Protein AF-K0R1C7-F1 (afdb_monomer_lite)

Secondary structure (DSSP, 8-state):
-HHHHSSS---TTSHHHHHHHHHHHHHHHTT-S-HHHHHHHHTTT--S--HHHHHHHHHHHHHHHHHHHHHHHHHHHHHHSS----TTSHHHHHHHHHHHHHHHTT---HHHHHHHHHTT--SSEEEETTEEEESS--S--HHHHHHHHHHSSSSS--GGGTTT----HHHHHHHHHHHHHHHTT-

InterPro domains:
  IPR005114 Helicase-associated [PF03457] (1-46)
  IPR005114 Helicase-associated [PF03457] (63-121)

pLDDT: mean 70.5, std 15.37, range [37.66, 93.75]

Structure (mmCIF, N/CA/C/O backbone):
data_AF-K0R1C7-F1
#
_entry.id   AF-K0R1C7-F1
#
loop_
_atom_site.group_PDB
_atom_site.id
_atom_site.type_symbol
_atom_site.label_atom_id
_atom_site.label_alt_id
_atom_site.label_comp_id
_atom_site.label_asym_id
_atom_site.label_entity_id
_atom_site.label_seq_id
_atom_site.pdbx_PDB_ins_code
_atom_site.Cartn_x
_atom_site.Cartn_y
_atom_site.Cartn_z
_atom_site.occupancy
_atom_site.B_iso_or_equiv
_atom_site.auth_seq_id
_atom_site.auth_comp_id
_atom_site.auth_asym_id
_atom_site.auth_atom_id
_atom_site.pdbx_PDB_model_num
ATOM 1 N N . PHE A 1 1 ? -7.127 17.715 31.055 1.00 69.38 1 PHE A N 1
ATOM 2 C CA . PHE A 1 1 ? -6.825 17.244 29.689 1.00 69.38 1 PHE A CA 1
ATOM 3 C C . PHE A 1 1 ? -7.600 18.053 28.650 1.00 69.38 1 PHE A C 1
ATOM 5 O O . PHE A 1 1 ? -6.937 18.781 27.930 1.00 69.38 1 PHE A O 1
ATOM 12 N N . LYS A 1 2 ? -8.948 18.061 28.651 1.00 74.12 2 LYS A N 1
ATOM 13 C CA . LYS A 1 2 ? -9.782 18.885 27.738 1.00 74.12 2 LYS A CA 1
ATOM 14 C C . LYS A 1 2 ? -9.352 20.354 27.640 1.00 74.12 2 LYS A C 1
ATOM 16 O O . LYS A 1 2 ? -9.091 20.835 26.551 1.00 74.12 2 LYS A O 1
ATOM 21 N N . ASN A 1 3 ? -9.133 21.025 28.772 1.00 73.88 3 ASN A N 1
ATOM 22 C CA . ASN A 1 3 ? -8.693 22.433 28.783 1.00 73.88 3 ASN A CA 1
ATOM 23 C C . ASN A 1 3 ? -7.301 22.677 28.163 1.00 73.88 3 ASN A C 1
ATOM 25 O O . ASN A 1 3 ? -6.962 23.816 27.879 1.00 73.88 3 ASN A O 1
ATOM 29 N N . VAL A 1 4 ? -6.488 21.630 27.998 1.00 73.19 4 VAL A N 1
ATOM 30 C CA . VAL A 1 4 ? -5.119 21.712 27.460 1.00 73.19 4 VAL A CA 1
ATOM 31 C C . VAL A 1 4 ? -5.055 21.209 26.014 1.00 73.19 4 VAL A C 1
ATOM 33 O O . VAL A 1 4 ? -4.309 21.759 25.215 1.00 73.19 4 VAL A O 1
ATOM 36 N N . HIS A 1 5 ? -5.832 20.178 25.670 1.00 66.50 5 HIS A N 1
ATOM 37 C CA . HIS A 1 5 ? -5.772 19.493 24.373 1.00 66.50 5 HIS A CA 1
ATOM 38 C C . HIS A 1 5 ? -6.982 19.764 23.468 1.00 66.50 5 HIS A C 1
ATOM 40 O O . HIS A 1 5 ? -7.002 19.302 22.335 1.00 66.50 5 HIS A O 1
ATOM 46 N N . GLY A 1 6 ? -7.991 20.494 23.950 1.00 67.81 6 GLY A N 1
ATOM 47 C CA . GLY A 1 6 ? -9.216 20.796 23.204 1.00 67.81 6 GLY A CA 1
ATOM 48 C C . GLY A 1 6 ? -10.209 19.634 23.122 1.00 67.81 6 GLY A C 1
ATOM 49 O O . GLY A 1 6 ? -11.366 19.855 22.782 1.00 67.81 6 GLY A O 1
ATOM 50 N N . ASP A 1 7 ? -9.801 18.418 23.492 1.00 70.19 7 ASP A N 1
ATOM 51 C CA . ASP A 1 7 ? -10.645 17.228 23.469 1.00 70.19 7 ASP A CA 1
ATOM 52 C C . ASP A 1 7 ? -10.424 16.308 24.684 1.00 70.19 7 ASP A C 1
ATOM 54 O O . ASP A 1 7 ? -9.539 16.505 25.523 1.00 70.19 7 ASP A O 1
ATOM 58 N N . CYS A 1 8 ? -11.271 15.286 24.797 1.00 71.38 8 CYS A N 1
ATOM 59 C CA . CYS A 1 8 ? -11.151 14.218 25.789 1.00 71.38 8 CYS A CA 1
ATOM 60 C C . CYS A 1 8 ? -10.453 12.965 25.220 1.00 71.38 8 CYS A C 1
ATOM 62 O O . CYS A 1 8 ? -10.543 11.880 25.804 1.00 71.38 8 CYS A O 1
ATOM 64 N N . ASN A 1 9 ? -9.747 13.084 24.089 1.00 71.62 9 ASN A N 1
ATOM 65 C CA . ASN A 1 9 ? -9.093 11.969 23.410 1.00 71.62 9 ASN A CA 1
ATOM 66 C C . ASN A 1 9 ? -7.723 11.705 24.013 1.00 71.62 9 ASN A C 1
ATOM 68 O O . ASN A 1 9 ? -6.689 12.035 23.447 1.00 71.62 9 ASN A O 1
ATOM 72 N N . VAL A 1 10 ? -7.717 11.064 25.176 1.00 75.44 10 VAL A N 1
ATOM 73 C CA . VAL A 1 10 ? -6.478 10.711 25.868 1.00 75.44 10 VAL A CA 1
ATOM 74 C C . VAL A 1 10 ? -5.886 9.425 25.264 1.00 75.44 10 VAL A C 1
ATOM 76 O O . VAL A 1 10 ? -6.489 8.359 25.428 1.00 75.44 10 VAL A O 1
ATOM 79 N N . PRO A 1 11 ? -4.711 9.459 24.598 1.00 69.62 11 PRO A N 1
ATOM 80 C CA . PRO A 1 11 ? -4.033 8.249 24.136 1.00 69.62 11 PRO A CA 1
ATOM 81 C C . PRO A 1 11 ? -3.532 7.410 25.318 1.00 69.62 11 PRO A C 1
ATOM 83 O O . PRO A 1 11 ? -3.161 7.958 26.356 1.00 69.62 11 PRO A O 1
ATOM 86 N N . GLN A 1 12 ? -3.416 6.086 25.153 1.00 71.56 12 GLN A N 1
ATOM 87 C CA . GLN A 1 12 ? -2.858 5.204 26.195 1.00 71.56 12 GLN A CA 1
ATOM 88 C C . GLN A 1 12 ? -1.435 5.606 26.637 1.00 71.56 12 GLN A C 1
ATOM 90 O O . GLN A 1 12 ? -1.043 5.318 27.768 1.00 71.56 12 GLN A O 1
ATOM 95 N N . SER A 1 13 ? -0.672 6.292 25.776 1.00 74.75 13 SER A N 1
ATOM 96 C CA . SER A 1 13 ? 0.669 6.807 26.080 1.00 74.75 13 SER A CA 1
ATOM 97 C C . SER A 1 13 ? 0.683 7.943 27.110 1.00 74.75 13 SER A C 1
ATOM 99 O O . SER A 1 13 ? 1.726 8.185 27.707 1.00 74.75 13 SER A O 1
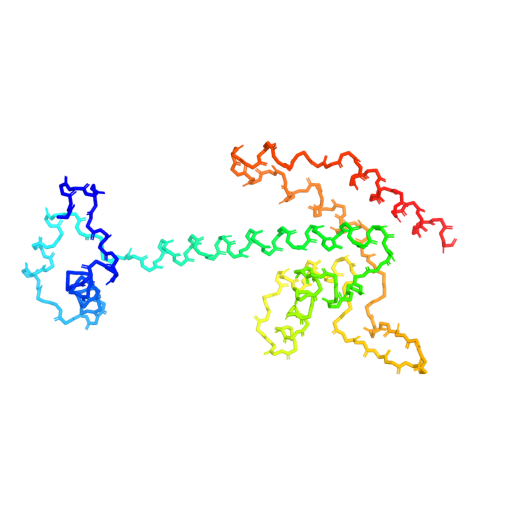ATOM 101 N N . GLN A 1 14 ? -0.461 8.570 27.415 1.00 79.50 14 GLN A N 1
ATOM 102 C CA . GLN A 1 14 ? -0.609 9.572 28.487 1.00 79.50 14 GLN A CA 1
ATOM 103 C C . GLN A 1 14 ? -0.701 8.936 29.889 1.00 79.50 14 GLN A C 1
ATOM 105 O O . GLN A 1 14 ? -1.333 9.462 30.809 1.00 79.50 14 GLN A O 1
ATOM 110 N N . GLY A 1 15 ? -0.098 7.759 30.058 1.00 83.94 15 GLY A N 1
ATOM 111 C CA . GLY A 1 15 ? 0.064 7.108 31.349 1.00 83.94 15 GLY A CA 1
ATOM 112 C C . GLY A 1 15 ? -1.255 6.631 31.982 1.00 83.94 15 GLY A C 1
ATOM 113 O O . GLY A 1 15 ? -2.117 6.078 31.290 1.00 83.94 15 GLY A O 1
ATOM 114 N N . PRO A 1 16 ? -1.419 6.776 33.312 1.00 86.31 16 PRO A N 1
ATOM 115 C CA . PRO A 1 16 ? -2.576 6.250 34.042 1.00 86.31 16 PRO A CA 1
ATOM 116 C C . PRO A 1 16 ? -3.928 6.747 33.518 1.00 86.31 16 PRO A C 1
ATOM 118 O O . PRO A 1 16 ? -4.884 5.972 33.472 1.00 86.31 16 PRO A O 1
ATOM 121 N N . LEU A 1 17 ? -4.001 8.006 33.073 1.00 82.38 17 LEU A N 1
ATOM 122 C CA . LEU A 1 17 ? -5.232 8.603 32.555 1.00 82.38 17 LEU A CA 1
ATOM 123 C C . LEU A 1 17 ? -5.651 7.974 31.218 1.00 82.38 17 LEU A C 1
ATOM 125 O O . LEU A 1 17 ? -6.819 7.642 31.043 1.00 82.38 17 LEU A O 1
ATOM 129 N N . GLY A 1 18 ? -4.702 7.736 30.306 1.00 82.12 18 GLY A N 1
ATOM 130 C CA . GLY A 1 18 ? -4.974 7.078 29.023 1.00 82.12 18 GLY A CA 1
ATOM 131 C C . GLY A 1 18 ? -5.478 5.6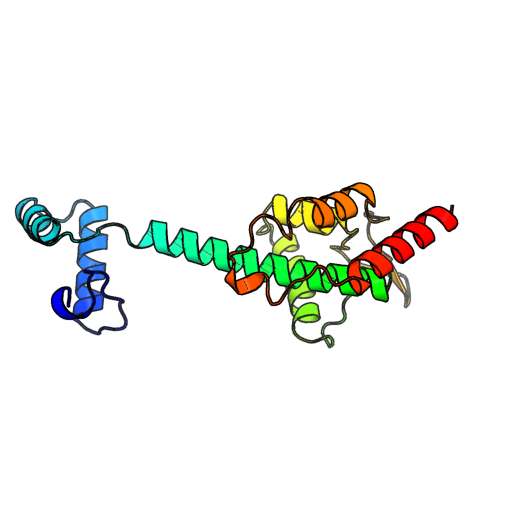43 29.186 1.00 82.12 18 GLY A C 1
ATOM 132 O O . GLY A 1 18 ? -6.452 5.242 28.552 1.00 82.12 18 GLY A O 1
ATOM 133 N N . LYS A 1 19 ? -4.873 4.882 30.109 1.00 84.00 19 LYS A N 1
ATOM 134 C CA . LYS A 1 19 ? -5.338 3.528 30.464 1.00 84.00 19 LYS A CA 1
ATOM 135 C C . LYS A 1 19 ? -6.731 3.543 31.095 1.00 84.00 19 LYS A C 1
ATOM 137 O O . LYS A 1 19 ? -7.542 2.658 30.831 1.00 84.00 19 LYS A O 1
ATOM 142 N N . TRP A 1 20 ? -7.015 4.541 31.931 1.00 88.94 20 TRP A N 1
ATOM 143 C CA . TRP A 1 20 ? -8.324 4.698 32.559 1.00 88.94 20 TRP A CA 1
ATOM 144 C C . TRP A 1 20 ? -9.418 5.023 31.533 1.00 88.94 20 TRP A C 1
ATOM 146 O O . TRP A 1 20 ? -10.469 4.384 31.561 1.00 88.94 20 TRP A O 1
ATOM 156 N N . VAL A 1 21 ? -9.151 5.943 30.600 1.00 86.12 21 VAL A N 1
ATOM 157 C CA . VAL A 1 21 ? -10.061 6.316 29.501 1.00 86.12 21 VAL A CA 1
ATOM 158 C C . VAL A 1 21 ? -10.392 5.110 28.619 1.00 86.12 21 VAL A C 1
ATOM 160 O O . VAL A 1 21 ? -11.560 4.863 28.324 1.00 86.12 21 VAL A O 1
ATOM 163 N N . ASP A 1 22 ? -9.388 4.311 28.254 1.00 81.94 22 ASP A N 1
ATOM 164 C CA . ASP A 1 22 ? -9.591 3.089 27.469 1.00 81.94 22 ASP A CA 1
ATOM 165 C C . ASP A 1 22 ? -10.476 2.071 28.210 1.00 81.94 22 ASP A C 1
ATOM 167 O O . ASP A 1 22 ? -11.421 1.515 27.647 1.00 81.94 22 ASP A O 1
ATOM 171 N N . LYS A 1 23 ? -10.261 1.914 29.523 1.00 86.44 23 LYS A N 1
ATOM 172 C CA . LYS A 1 23 ? -11.091 1.053 30.373 1.00 86.44 23 LYS A CA 1
ATOM 173 C C . LYS A 1 23 ? -12.545 1.530 30.457 1.00 86.44 23 LYS A C 1
ATOM 175 O O . LYS A 1 23 ? -13.442 0.688 30.436 1.00 86.44 23 LYS A O 1
ATOM 180 N N . GLN A 1 24 ? -12.799 2.843 30.516 1.00 87.38 24 GLN A N 1
ATOM 181 C CA . GLN A 1 24 ? -14.171 3.372 30.485 1.00 87.38 24 GLN A CA 1
ATOM 182 C C . GLN A 1 24 ? -14.864 3.046 29.157 1.00 87.38 24 GLN A C 1
ATOM 184 O O . GLN A 1 24 ? -15.997 2.574 29.172 1.00 87.38 24 GLN A O 1
ATOM 189 N N . ARG A 1 25 ? -14.176 3.198 28.018 1.00 85.12 25 ARG A N 1
ATOM 190 C CA . ARG A 1 25 ? -14.733 2.861 26.695 1.00 85.12 25 ARG A CA 1
ATOM 191 C C . ARG A 1 25 ? -15.033 1.373 26.535 1.00 85.12 25 ARG A C 1
ATOM 193 O O . ARG A 1 25 ? -16.074 1.010 25.994 1.00 85.12 25 ARG A O 1
ATOM 200 N N . VAL A 1 26 ? -14.148 0.506 27.030 1.00 81.25 26 VAL A N 1
ATOM 201 C CA . VAL A 1 26 ? -14.370 -0.950 27.033 1.00 81.25 26 VAL A CA 1
ATOM 202 C C . VAL A 1 26 ? -15.568 -1.320 27.907 1.00 81.25 26 VAL A C 1
ATOM 204 O O . VAL A 1 26 ? -16.379 -2.154 27.511 1.00 81.25 26 VAL A O 1
ATOM 207 N N . ASN A 1 27 ? -15.708 -0.705 29.080 1.00 84.88 27 ASN A N 1
ATOM 208 C CA . ASN A 1 27 ? -16.834 -0.975 29.968 1.00 84.88 27 ASN A CA 1
ATOM 209 C C . ASN A 1 27 ? -18.160 -0.432 29.421 1.00 84.88 27 ASN A C 1
ATOM 211 O O . ASN A 1 27 ? -19.164 -1.118 29.559 1.00 84.88 27 ASN A O 1
ATOM 215 N N . TYR A 1 28 ? -18.158 0.732 28.765 1.00 82.56 28 TYR A N 1
ATOM 216 C CA . TYR A 1 28 ? -19.326 1.273 28.065 1.00 82.56 28 TYR A CA 1
ATOM 217 C C . TYR A 1 28 ? -19.790 0.332 26.948 1.00 82.56 28 TYR A C 1
ATOM 219 O O . TYR A 1 28 ? -20.946 -0.071 26.924 1.00 82.56 28 TYR A O 1
ATOM 227 N N . LYS A 1 29 ? -18.861 -0.130 26.096 1.00 78.50 29 LYS A N 1
ATOM 228 C CA . LYS A 1 29 ? -19.161 -1.104 25.032 1.00 78.50 29 LYS A CA 1
ATOM 229 C C . LYS A 1 29 ? -19.742 -2.420 25.564 1.00 78.50 29 LYS A C 1
ATOM 231 O O . LYS A 1 29 ? -20.539 -3.053 24.886 1.00 78.50 29 LYS A O 1
ATOM 236 N N . ASN A 1 30 ? -19.290 -2.858 26.734 1.00 81.56 30 ASN A N 1
ATOM 237 C CA . ASN A 1 30 ? -19.741 -4.104 27.350 1.00 81.56 30 ASN A CA 1
ATOM 238 C C . ASN A 1 30 ? -20.962 -3.911 28.265 1.00 81.56 30 ASN A C 1
ATOM 240 O O . ASN A 1 30 ? -21.269 -4.833 29.017 1.00 81.56 30 ASN A O 1
ATOM 244 N N . GLU A 1 31 ? -21.589 -2.728 28.262 1.00 82.44 31 GLU A N 1
ATOM 245 C CA . GLU A 1 31 ? -22.756 -2.389 29.095 1.00 82.44 31 GLU A CA 1
ATOM 246 C C . GLU A 1 31 ? -22.494 -2.553 30.608 1.00 82.44 31 GLU A C 1
ATOM 248 O O . GLU A 1 31 ? -23.380 -2.836 31.406 1.00 82.44 31 GLU A O 1
ATOM 253 N N . LYS A 1 32 ? -21.235 -2.373 31.029 1.00 86.06 32 LYS A N 1
ATOM 254 C CA . LYS A 1 32 ? -20.779 -2.496 32.428 1.00 86.06 32 LYS A CA 1
ATOM 255 C C . LYS A 1 32 ? -20.618 -1.148 33.132 1.00 86.06 32 LYS A C 1
ATOM 257 O O . LYS A 1 32 ? -20.031 -1.093 34.214 1.00 86.06 32 LYS A O 1
ATOM 262 N N . LEU A 1 33 ? -21.052 -0.055 32.506 1.00 86.69 33 LEU A N 1
ATOM 263 C CA . LEU A 1 33 ? -21.012 1.287 33.085 1.00 86.69 33 LEU A CA 1
ATOM 264 C C . LEU A 1 33 ? -22.383 1.658 33.658 1.00 86.69 33 LEU A C 1
ATOM 266 O O . LEU A 1 33 ? -23.402 1.356 33.051 1.00 86.69 33 LEU A O 1
ATOM 270 N N . SER A 1 34 ? -22.403 2.327 34.811 1.00 87.62 34 SER A N 1
ATOM 271 C CA . SER A 1 34 ? -23.636 2.886 35.370 1.00 87.62 34 SER A CA 1
ATOM 272 C C . SER A 1 34 ? -24.086 4.117 34.584 1.00 87.62 34 SER A C 1
ATOM 274 O O . SER A 1 34 ? -23.238 4.875 34.105 1.00 87.62 34 SER A O 1
ATOM 276 N N . GLN A 1 35 ? -25.400 4.352 34.525 1.00 79.75 35 GLN A N 1
ATOM 277 C CA . GLN A 1 35 ? -25.981 5.499 33.822 1.00 79.75 35 GLN A CA 1
ATOM 278 C C . GLN A 1 35 ? -25.423 6.833 34.337 1.00 79.75 35 GLN A C 1
ATOM 280 O O . GLN A 1 35 ? -24.893 7.604 33.550 1.00 79.75 35 GLN A O 1
ATOM 285 N N . ASP A 1 36 ? -25.352 7.025 35.658 1.00 87.75 36 ASP A N 1
ATOM 286 C CA . ASP A 1 36 ? -24.784 8.243 36.260 1.00 87.75 36 ASP A CA 1
ATOM 287 C C . ASP A 1 36 ? -23.358 8.551 35.775 1.00 87.75 36 ASP A C 1
ATOM 289 O O . ASP A 1 36 ? -22.955 9.705 35.637 1.00 87.75 36 ASP A O 1
ATOM 293 N N . ARG A 1 37 ? -22.556 7.507 35.518 1.00 84.88 37 ARG A N 1
ATOM 294 C CA . ARG A 1 37 ? -21.183 7.669 35.027 1.00 84.88 37 ARG A CA 1
ATOM 295 C C . ARG A 1 37 ? -21.151 7.993 33.536 1.00 84.88 37 ARG A C 1
ATOM 297 O O . ARG A 1 37 ? -20.236 8.697 33.113 1.00 84.88 37 ARG A O 1
ATOM 304 N N . ILE A 1 38 ? -22.101 7.471 32.764 1.00 84.44 38 ILE A N 1
ATOM 305 C CA . ILE A 1 38 ? -22.274 7.817 31.353 1.00 84.44 38 ILE A CA 1
ATOM 306 C C . ILE A 1 38 ? -22.636 9.299 31.251 1.00 84.44 38 ILE A C 1
ATOM 308 O O . ILE A 1 38 ? -21.907 10.042 30.601 1.00 84.44 38 ILE A O 1
ATOM 312 N N . ASP A 1 39 ? -23.646 9.736 32.002 1.00 85.06 39 ASP A N 1
ATOM 313 C CA . ASP A 1 39 ? -24.148 11.113 31.995 1.00 85.06 39 ASP A CA 1
ATOM 314 C C . ASP A 1 39 ? -23.055 12.121 32.397 1.00 85.06 39 ASP A C 1
ATOM 316 O O . ASP A 1 39 ? -22.870 13.158 31.758 1.00 85.06 39 ASP A O 1
ATOM 320 N N . LEU A 1 40 ? -22.249 11.793 33.416 1.00 88.62 40 LEU A N 1
ATOM 321 C CA . LEU A 1 40 ? -21.096 12.604 33.829 1.00 88.62 40 LEU A CA 1
ATOM 322 C C . LEU A 1 40 ? -20.049 12.759 32.717 1.00 88.62 40 LEU A C 1
ATOM 324 O O . LEU A 1 40 ? -19.479 13.837 32.553 1.00 88.62 40 LEU A O 1
ATOM 328 N N . LEU A 1 41 ? -19.770 11.696 31.963 1.00 85.12 41 LEU A N 1
ATOM 329 C CA . LEU A 1 41 ? -18.791 11.731 30.876 1.00 85.12 41 LEU A CA 1
ATOM 330 C C . LEU A 1 41 ? -19.359 12.450 29.643 1.00 85.12 41 LEU A C 1
ATOM 332 O O . LEU A 1 41 ? -18.662 13.250 29.024 1.00 85.12 41 LEU A O 1
ATOM 336 N N . GLU A 1 42 ? -20.636 12.268 29.331 1.00 82.56 42 GLU A N 1
ATOM 337 C CA . GLU A 1 42 ? -21.303 13.007 28.255 1.00 82.56 42 GLU A CA 1
ATOM 338 C C . GLU A 1 42 ? -21.397 14.507 28.552 1.00 82.56 42 GLU A C 1
ATOM 340 O O . GLU A 1 42 ? -21.187 15.313 27.650 1.00 82.56 42 GLU A O 1
ATOM 345 N N . SER A 1 43 ? -21.560 14.902 29.822 1.00 86.12 43 SER A N 1
ATOM 346 C CA . SER A 1 43 ? -21.571 16.318 30.232 1.00 86.12 43 SER A CA 1
ATOM 347 C C . SER A 1 43 ? -20.268 17.073 29.929 1.00 86.12 43 SER A C 1
ATOM 349 O O . SER A 1 43 ? -20.252 18.303 29.888 1.00 86.12 43 SER A O 1
ATOM 351 N N . ILE A 1 44 ? -19.167 16.347 29.704 1.00 83.00 44 ILE A N 1
ATOM 352 C CA . ILE A 1 44 ? -17.873 16.913 29.308 1.00 83.00 44 ILE A CA 1
ATOM 353 C C . ILE A 1 44 ? -17.554 16.656 27.828 1.00 83.00 44 ILE A C 1
ATOM 355 O O . ILE A 1 44 ? -16.385 16.752 27.440 1.00 83.00 44 ILE A O 1
ATOM 359 N N . ASP A 1 45 ? -18.560 16.364 26.999 1.00 75.44 45 ASP A N 1
ATOM 360 C CA . ASP A 1 45 ? -18.443 15.982 25.583 1.00 75.44 45 ASP A CA 1
ATOM 361 C C . ASP A 1 45 ? -17.447 14.829 25.369 1.00 75.44 45 ASP A C 1
ATOM 363 O O . ASP A 1 45 ? -16.580 14.864 24.490 1.00 75.44 45 ASP A O 1
ATOM 367 N N . PHE A 1 46 ? -17.484 13.818 26.239 1.00 80.56 46 PHE A N 1
ATOM 368 C CA . PHE A 1 46 ? -16.583 12.676 26.135 1.00 80.56 46 PHE A CA 1
ATOM 369 C C . PHE A 1 46 ? -16.967 11.768 24.959 1.00 80.56 46 PHE A C 1
ATOM 371 O O . PHE A 1 46 ? -17.980 11.074 24.986 1.00 80.56 46 PHE A O 1
ATOM 378 N N . THR A 1 47 ? -16.108 11.699 23.943 1.00 77.75 47 THR A N 1
ATOM 379 C CA . THR A 1 47 ? -16.322 10.812 22.793 1.00 77.75 47 THR A CA 1
ATOM 380 C C . THR A 1 47 ? -16.032 9.346 23.142 1.00 77.75 47 THR A C 1
ATOM 382 O O . THR A 1 47 ? -14.879 8.934 23.353 1.00 77.75 47 THR A O 1
ATOM 385 N N . TRP A 1 48 ? -17.087 8.526 23.148 1.00 73.62 48 TRP A N 1
ATOM 386 C CA . TRP A 1 48 ? -17.025 7.083 23.412 1.00 73.62 48 TRP A CA 1
ATOM 387 C C . TRP A 1 48 ? -16.348 6.284 22.292 1.00 73.62 48 TRP A C 1
ATOM 389 O O . TRP A 1 48 ? -15.648 5.303 22.558 1.00 73.62 48 TRP A O 1
ATOM 399 N N . VAL A 1 49 ? -16.500 6.724 21.042 1.00 61.56 49 VAL A N 1
ATOM 400 C CA . VAL A 1 49 ? -15.996 6.020 19.858 1.00 61.56 49 VAL A CA 1
ATOM 401 C C . VAL A 1 49 ? -14.726 6.687 19.335 1.00 61.56 49 VAL A C 1
ATOM 403 O O . VAL A 1 49 ? -14.775 7.583 18.507 1.00 61.56 49 VAL A O 1
ATOM 406 N N . LEU A 1 50 ? -13.562 6.208 19.782 1.00 55.19 50 LEU A N 1
ATOM 407 C CA . LEU A 1 50 ? -12.275 6.551 19.150 1.00 55.19 50 LEU A CA 1
ATOM 408 C C . LEU A 1 50 ? -11.922 5.589 17.996 1.00 55.19 50 LEU A C 1
ATOM 410 O O . LEU A 1 50 ? -11.147 5.924 17.101 1.00 55.19 50 LEU A O 1
ATOM 414 N N . ARG A 1 51 ? -12.477 4.367 18.018 1.00 49.47 51 ARG A N 1
ATOM 415 C CA . ARG A 1 51 ? -12.064 3.268 17.130 1.00 49.47 51 ARG A CA 1
ATOM 416 C C . ARG A 1 51 ? -12.539 3.456 15.691 1.00 49.47 51 ARG A C 1
ATOM 418 O O . ARG A 1 51 ? -11.822 3.065 14.789 1.00 49.47 51 ARG A O 1
ATOM 425 N N . GLU A 1 52 ? -13.698 4.059 15.456 1.00 48.94 52 GLU A N 1
ATOM 426 C CA . GLU A 1 52 ? -14.216 4.209 14.092 1.00 48.94 52 GLU A CA 1
ATOM 427 C C . GLU A 1 52 ? -13.480 5.308 13.315 1.00 48.94 52 GLU A C 1
ATOM 429 O O . GLU A 1 52 ? -13.022 5.056 12.204 1.00 48.94 52 GLU A O 1
ATOM 434 N N . GLN A 1 53 ? -13.234 6.471 13.930 1.00 45.25 53 GLN A N 1
ATOM 435 C CA . GLN A 1 53 ? -12.450 7.548 13.307 1.00 45.25 53 GLN A CA 1
ATOM 436 C C . GLN A 1 53 ? -10.983 7.153 13.094 1.00 45.25 53 GLN A C 1
ATOM 438 O O . GLN A 1 53 ? -10.482 7.270 11.980 1.00 45.25 53 GLN A O 1
ATOM 443 N N . THR A 1 54 ? -10.310 6.578 14.099 1.00 51.09 54 THR A N 1
ATOM 444 C CA . THR A 1 54 ? -8.899 6.165 13.941 1.00 51.09 54 THR A CA 1
ATOM 445 C C . THR A 1 54 ? -8.717 4.991 12.982 1.00 51.09 54 THR A C 1
ATOM 447 O O . THR A 1 54 ? -7.761 4.989 12.213 1.00 51.09 54 THR A O 1
ATOM 450 N N . VAL A 1 55 ? -9.613 3.995 12.973 1.00 52.16 55 VAL A N 1
ATOM 451 C CA . VAL A 1 55 ? -9.533 2.886 12.006 1.00 52.16 55 VAL A CA 1
ATOM 452 C C . VAL A 1 55 ? -9.819 3.383 10.595 1.00 52.16 55 VAL A C 1
ATOM 454 O O . VAL A 1 55 ? -9.152 2.930 9.671 1.00 52.16 55 VAL A O 1
ATOM 457 N N . THR A 1 56 ? -10.748 4.324 10.418 1.00 53.69 56 THR A N 1
ATOM 458 C CA . THR A 1 56 ? -11.032 4.916 9.105 1.00 53.69 56 THR A CA 1
ATOM 459 C C . THR A 1 56 ? -9.824 5.705 8.603 1.00 53.69 56 THR A C 1
ATOM 461 O O . THR A 1 56 ? -9.316 5.398 7.531 1.00 53.69 56 THR A O 1
ATOM 464 N N . GLU A 1 57 ? -9.265 6.610 9.409 1.00 50.16 57 GLU A N 1
ATOM 465 C CA . GLU A 1 57 ? -8.066 7.380 9.047 1.00 50.16 57 GLU A CA 1
ATOM 466 C C . GLU A 1 57 ? -6.828 6.503 8.809 1.00 50.16 57 GLU A C 1
ATOM 468 O O . GLU A 1 57 ? -6.075 6.730 7.862 1.00 50.16 57 GLU A O 1
ATOM 473 N N . LEU A 1 58 ? -6.600 5.479 9.639 1.00 52.03 58 LEU A N 1
ATOM 474 C CA . LEU A 1 58 ? -5.485 4.548 9.452 1.00 52.03 58 LEU A CA 1
ATOM 475 C C . LEU A 1 58 ? -5.681 3.695 8.200 1.00 52.03 58 LEU A C 1
ATOM 477 O O . LEU A 1 58 ? -4.734 3.526 7.438 1.00 52.03 58 LEU A O 1
ATOM 481 N N . ARG A 1 59 ? -6.895 3.186 7.958 1.00 55.94 59 ARG A N 1
ATOM 482 C CA . ARG A 1 59 ? -7.229 2.432 6.743 1.00 55.94 59 ARG A CA 1
ATOM 483 C C . ARG A 1 59 ? -7.004 3.286 5.498 1.00 55.94 59 ARG A C 1
ATOM 485 O O . ARG A 1 59 ? -6.381 2.804 4.560 1.00 55.94 59 ARG A O 1
ATOM 492 N N . TRP A 1 60 ? -7.411 4.555 5.533 1.00 42.44 60 TRP A N 1
ATOM 493 C CA . TRP A 1 60 ? -7.195 5.506 4.443 1.00 42.44 60 TRP A CA 1
ATOM 494 C C . TRP A 1 60 ? -5.702 5.776 4.223 1.00 42.44 60 TRP A C 1
ATOM 496 O O . TRP A 1 60 ? -5.229 5.670 3.097 1.00 42.44 60 TRP A O 1
ATOM 506 N N . LYS A 1 61 ? -4.919 5.992 5.288 1.00 54.84 61 LYS A N 1
ATOM 507 C CA . LYS A 1 61 ? -3.452 6.129 5.193 1.00 54.84 61 LYS A CA 1
ATOM 508 C C . LYS A 1 61 ? -2.764 4.876 4.644 1.00 54.84 61 LYS A C 1
ATOM 510 O O . LYS A 1 61 ? -1.807 4.983 3.879 1.00 54.84 61 LYS A O 1
ATOM 515 N N . PHE A 1 62 ? -3.222 3.682 5.024 1.00 59.78 62 PHE A N 1
ATOM 516 C CA . PHE A 1 62 ? -2.706 2.428 4.467 1.00 59.78 62 PHE A CA 1
ATOM 517 C C . PHE A 1 62 ? -3.049 2.278 2.982 1.00 59.78 62 PHE A C 1
ATOM 519 O O . PHE A 1 62 ? -2.227 1.759 2.224 1.00 59.78 62 PHE A O 1
ATOM 526 N N . ASP A 1 63 ? -4.221 2.746 2.557 1.00 71.00 63 ASP A N 1
ATOM 527 C CA . ASP A 1 63 ? -4.614 2.752 1.150 1.00 71.00 63 ASP A CA 1
ATOM 528 C C . ASP A 1 63 ? -3.833 3.800 0.340 1.00 71.00 63 ASP A C 1
ATOM 530 O O . ASP A 1 63 ? -3.390 3.488 -0.762 1.00 71.00 63 ASP A O 1
ATOM 534 N N . GLU A 1 64 ? -3.528 4.976 0.897 1.00 72.94 64 GLU A N 1
ATOM 535 C CA . GLU A 1 64 ? -2.641 5.967 0.266 1.00 72.94 64 GLU A CA 1
ATOM 536 C C . GLU A 1 64 ? -1.221 5.429 0.061 1.00 72.94 64 GLU A C 1
ATOM 538 O O . GLU A 1 64 ? -0.670 5.510 -1.037 1.00 72.94 64 GLU A O 1
ATOM 543 N N . GLN A 1 65 ? -0.622 4.819 1.089 1.00 76.25 65 GLN A N 1
ATOM 544 C CA . GLN A 1 65 ? 0.706 4.210 0.960 1.00 76.25 65 GLN A CA 1
ATOM 545 C C . GLN A 1 65 ? 0.714 3.076 -0.065 1.00 76.25 65 GLN A C 1
ATOM 547 O O . GLN A 1 65 ? 1.690 2.907 -0.800 1.00 76.25 65 GLN A O 1
ATOM 552 N N . TRP A 1 66 ? -0.365 2.294 -0.125 1.00 84.56 66 TRP A N 1
ATOM 553 C CA . TRP A 1 66 ? -0.517 1.259 -1.136 1.00 84.56 66 TRP A CA 1
ATOM 554 C C . TRP A 1 66 ? -0.609 1.869 -2.540 1.00 84.56 66 TRP A C 1
ATOM 556 O O . TRP A 1 66 ? 0.113 1.411 -3.424 1.00 84.56 66 TRP A O 1
ATOM 566 N N . LYS A 1 67 ? -1.401 2.937 -2.726 1.00 79.62 67 LYS A N 1
ATOM 567 C CA . LYS A 1 67 ? -1.510 3.682 -3.991 1.00 79.62 67 LYS A CA 1
ATOM 568 C C . LYS A 1 67 ? -0.154 4.244 -4.438 1.00 79.62 67 LYS A C 1
ATOM 570 O O . LYS A 1 67 ? 0.221 4.043 -5.584 1.00 79.62 67 LYS A O 1
ATOM 575 N N . ILE A 1 68 ? 0.630 4.845 -3.538 1.00 79.75 68 ILE A N 1
ATOM 576 C CA . ILE A 1 68 ? 1.980 5.357 -3.857 1.00 79.75 68 ILE A CA 1
ATOM 577 C C . ILE A 1 68 ? 2.886 4.235 -4.382 1.00 79.75 68 ILE A C 1
ATOM 579 O O . ILE A 1 68 ? 3.526 4.378 -5.423 1.00 79.75 68 ILE A O 1
ATOM 583 N N . ARG A 1 69 ? 2.925 3.090 -3.691 1.00 85.25 69 ARG A N 1
ATOM 584 C CA . ARG A 1 69 ? 3.740 1.937 -4.114 1.00 85.25 69 ARG A CA 1
ATOM 585 C C . ARG A 1 69 ? 3.242 1.306 -5.408 1.00 85.25 69 ARG A C 1
ATOM 587 O O . ARG A 1 69 ? 4.048 0.821 -6.197 1.00 85.25 69 ARG A O 1
ATOM 594 N N . PHE A 1 70 ? 1.934 1.323 -5.631 1.00 83.50 70 PHE A N 1
ATOM 595 C CA . PHE A 1 70 ? 1.347 0.904 -6.892 1.00 83.50 70 PHE A CA 1
ATOM 596 C C . PHE A 1 70 ? 1.806 1.814 -8.041 1.00 83.50 70 PHE A C 1
ATOM 598 O O . PHE A 1 70 ? 2.259 1.307 -9.062 1.00 83.50 70 PHE A O 1
ATOM 605 N N . THR A 1 71 ? 1.806 3.136 -7.858 1.00 80.12 71 THR A N 1
ATOM 606 C CA . THR A 1 71 ? 2.324 4.084 -8.859 1.00 80.12 71 THR A CA 1
ATOM 607 C C . THR A 1 71 ? 3.809 3.853 -9.151 1.00 80.12 71 THR A C 1
ATOM 609 O O . THR A 1 71 ? 4.198 3.778 -10.314 1.00 80.12 71 THR A O 1
ATOM 612 N N . GLU A 1 72 ? 4.642 3.643 -8.125 1.00 83.31 72 GLU A N 1
ATOM 613 C CA . GLU A 1 72 ? 6.054 3.262 -8.311 1.00 83.31 72 GLU A CA 1
ATOM 614 C C . GLU A 1 72 ? 6.205 1.965 -9.130 1.00 83.31 72 GLU A C 1
ATOM 616 O O . GLU A 1 72 ? 7.115 1.839 -9.953 1.00 83.31 72 GLU A O 1
ATOM 621 N N . LEU A 1 73 ? 5.308 0.992 -8.934 1.00 85.50 73 LEU A N 1
ATOM 622 C CA . LEU A 1 73 ? 5.296 -0.240 -9.720 1.00 85.50 73 LEU A CA 1
ATOM 623 C C . LEU A 1 73 ? 4.902 0.011 -11.181 1.00 85.50 73 LEU A C 1
ATOM 625 O O . LEU A 1 73 ? 5.474 -0.623 -12.066 1.00 85.50 73 LEU A O 1
ATOM 629 N N . VAL A 1 74 ? 3.963 0.923 -11.444 1.00 81.44 74 VAL A N 1
ATOM 630 C CA . VAL A 1 74 ? 3.590 1.328 -12.809 1.00 81.44 74 VAL A CA 1
ATOM 631 C C . VAL A 1 74 ? 4.773 1.993 -13.514 1.00 81.44 74 VAL A C 1
ATOM 633 O O . VAL A 1 74 ? 5.097 1.608 -14.633 1.00 81.44 74 VAL A O 1
ATOM 636 N N . HIS A 1 75 ? 5.497 2.899 -12.848 1.00 78.50 75 HIS A N 1
ATOM 637 C CA . HIS A 1 75 ? 6.750 3.444 -13.390 1.00 78.50 75 HIS A CA 1
ATOM 638 C C . HIS A 1 75 ? 7.756 2.341 -13.725 1.00 78.50 75 HIS A C 1
ATOM 640 O O . HIS A 1 75 ? 8.345 2.328 -14.804 1.00 78.50 75 HIS A O 1
ATOM 646 N N . TYR A 1 76 ? 7.948 1.394 -12.803 1.00 82.62 76 TYR A N 1
ATOM 647 C CA . TYR A 1 76 ? 8.854 0.275 -13.031 1.00 82.62 76 TYR A CA 1
ATOM 648 C C . TYR A 1 76 ? 8.420 -0.559 -14.244 1.00 82.62 76 TYR A C 1
ATOM 650 O O . TYR A 1 76 ? 9.261 -0.938 -15.057 1.00 82.62 76 TYR A O 1
ATOM 658 N N . LEU A 1 77 ? 7.118 -0.822 -14.388 1.00 81.81 77 LEU A N 1
ATOM 659 C CA . LEU A 1 77 ? 6.550 -1.527 -15.536 1.00 81.81 77 LEU A CA 1
ATOM 660 C C . LEU A 1 77 ? 6.846 -0.794 -16.846 1.00 81.81 77 LEU A C 1
ATOM 662 O O . LEU A 1 77 ? 7.267 -1.437 -17.801 1.00 81.81 77 LEU A O 1
ATOM 666 N N . VAL A 1 78 ? 6.666 0.523 -16.883 1.00 74.12 78 VAL A N 1
ATOM 667 C CA . VAL A 1 78 ? 6.928 1.340 -18.073 1.00 74.12 78 VAL A CA 1
ATOM 668 C C . VAL A 1 78 ? 8.406 1.272 -18.483 1.00 74.12 78 VAL A C 1
ATOM 670 O O . VAL A 1 78 ? 8.712 1.057 -19.653 1.00 74.12 78 VAL A O 1
ATOM 673 N N . VAL A 1 79 ? 9.328 1.366 -17.520 1.00 77.19 79 VAL A N 1
ATOM 674 C CA . VAL A 1 79 ? 10.780 1.357 -17.784 1.00 77.19 79 VAL A CA 1
ATOM 675 C C . VAL A 1 79 ? 11.311 -0.041 -18.125 1.00 77.19 79 VAL A C 1
ATOM 677 O O . VAL A 1 79 ? 12.168 -0.191 -18.993 1.00 77.19 79 VAL A O 1
ATOM 680 N N . HIS A 1 80 ? 10.837 -1.082 -17.435 1.00 78.12 80 HIS A N 1
ATOM 681 C CA . HIS A 1 80 ? 11.398 -2.438 -17.521 1.00 78.12 80 HIS A CA 1
ATOM 682 C C . HIS A 1 80 ? 10.528 -3.429 -18.307 1.00 78.12 80 HIS A C 1
ATOM 684 O O . HIS A 1 80 ? 10.925 -4.581 -18.503 1.00 78.12 80 HIS A O 1
ATOM 690 N N . GLY A 1 81 ? 9.328 -3.024 -18.719 1.00 74.50 81 GLY A N 1
ATOM 691 C CA . GLY A 1 81 ? 8.366 -3.844 -19.456 1.00 74.50 81 GLY A CA 1
ATOM 692 C C . GLY A 1 81 ? 7.712 -4.963 -18.639 1.00 74.50 81 GLY A C 1
ATOM 693 O O . GLY A 1 81 ? 6.991 -5.786 -19.198 1.00 74.50 81 GLY A O 1
ATOM 694 N N . ASN A 1 82 ? 7.966 -5.046 -17.328 1.00 81.12 82 ASN A N 1
ATOM 695 C CA . ASN A 1 82 ? 7.380 -6.059 -16.452 1.00 81.12 82 ASN A CA 1
ATOM 696 C C . ASN A 1 82 ? 7.312 -5.597 -14.987 1.00 81.12 82 ASN A C 1
ATOM 698 O O . ASN A 1 82 ? 8.050 -4.716 -14.568 1.00 81.12 82 ASN A O 1
ATOM 702 N N . CYS A 1 83 ? 6.489 -6.265 -14.174 1.00 84.12 83 CYS A N 1
ATOM 703 C CA . CYS A 1 83 ? 6.369 -6.002 -12.733 1.00 84.12 83 CYS A CA 1
ATOM 704 C C . CYS A 1 83 ? 7.298 -6.876 -11.858 1.00 84.12 83 CYS A C 1
ATOM 706 O O . CYS A 1 83 ? 7.055 -7.056 -10.659 1.00 84.12 83 CYS A O 1
ATOM 708 N N . ASN A 1 84 ? 8.348 -7.489 -12.420 1.00 82.75 84 ASN A N 1
ATOM 709 C CA . ASN A 1 84 ? 9.247 -8.389 -11.691 1.00 82.75 84 ASN A CA 1
ATOM 710 C C . ASN A 1 84 ? 10.368 -7.642 -10.970 1.00 82.75 84 ASN A C 1
ATOM 712 O O . ASN A 1 84 ? 11.548 -7.914 -11.173 1.00 82.75 84 ASN A O 1
ATOM 716 N N . VAL A 1 85 ? 9.977 -6.778 -10.039 1.00 84.88 85 VAL A N 1
ATOM 717 C CA . VAL A 1 85 ? 10.912 -5.997 -9.230 1.00 84.88 85 VAL A CA 1
ATOM 718 C C . VAL A 1 85 ? 11.782 -6.923 -8.354 1.00 84.88 85 VAL A C 1
ATOM 720 O O . VAL A 1 85 ? 11.242 -7.699 -7.552 1.00 84.88 85 VAL A O 1
ATOM 723 N N . PRO A 1 86 ? 13.124 -6.887 -8.478 1.00 83.44 86 PRO A N 1
ATOM 724 C CA . PRO A 1 86 ? 14.028 -7.616 -7.590 1.00 83.44 86 PRO A CA 1
ATOM 725 C C . PRO A 1 86 ? 13.947 -7.093 -6.152 1.00 83.44 86 PRO A C 1
ATOM 727 O O . PRO A 1 86 ? 13.830 -5.892 -5.938 1.00 83.44 86 PRO A O 1
ATOM 730 N N . GLN A 1 87 ? 14.120 -7.955 -5.144 1.00 83.06 87 GLN A N 1
ATOM 731 C CA . GLN A 1 87 ? 14.081 -7.517 -3.737 1.00 83.06 87 GLN A CA 1
ATOM 732 C C . GLN A 1 87 ? 15.169 -6.474 -3.405 1.00 83.06 87 GLN A C 1
ATOM 734 O O . GLN A 1 87 ? 14.960 -5.611 -2.560 1.00 83.06 87 GLN A O 1
ATOM 739 N N . LYS A 1 88 ? 16.304 -6.510 -4.118 1.00 84.62 88 LYS A N 1
ATOM 740 C CA . LYS A 1 88 ? 17.383 -5.513 -4.009 1.00 84.62 88 LYS A CA 1
ATOM 741 C C . LYS A 1 88 ? 16.986 -4.104 -4.471 1.00 84.62 88 LYS A C 1
ATOM 743 O O . LYS A 1 88 ? 17.711 -3.162 -4.186 1.00 84.62 88 LYS A O 1
ATOM 748 N N . PHE A 1 89 ? 15.843 -3.942 -5.140 1.00 83.19 89 PHE A N 1
ATOM 749 C CA . PHE A 1 89 ? 15.286 -2.649 -5.560 1.00 83.19 89 PHE A CA 1
ATOM 750 C C . PHE A 1 89 ? 14.604 -1.905 -4.387 1.00 83.19 89 PHE A C 1
ATOM 752 O O . PHE A 1 89 ? 13.577 -1.249 -4.540 1.00 83.19 89 PHE A O 1
ATOM 759 N N . GLY A 1 90 ? 15.137 -2.071 -3.173 1.00 89.12 90 GLY A N 1
ATOM 760 C CA . GLY A 1 90 ? 14.681 -1.388 -1.968 1.00 89.12 90 GLY A CA 1
ATOM 761 C C . GLY A 1 90 ? 13.238 -1.693 -1.555 1.00 89.12 90 GLY A C 1
ATOM 762 O O . GLY A 1 90 ? 12.778 -2.840 -1.543 1.00 89.12 90 GLY A O 1
ATOM 763 N N . SER A 1 91 ? 12.526 -0.639 -1.155 1.00 87.38 91 SER A N 1
ATOM 764 C CA . SER A 1 91 ? 11.165 -0.705 -0.613 1.00 87.38 91 SER A CA 1
ATOM 765 C C . SER A 1 91 ? 10.158 -1.286 -1.603 1.00 87.38 91 SER A C 1
ATOM 767 O O . SER A 1 91 ? 9.320 -2.088 -1.193 1.00 87.38 91 SER A O 1
ATOM 769 N N . LEU A 1 92 ? 10.265 -0.957 -2.894 1.00 88.62 92 LEU A N 1
ATOM 770 C CA . LEU A 1 92 ? 9.363 -1.467 -3.930 1.00 88.62 92 LEU A CA 1
ATOM 771 C C . LEU A 1 92 ? 9.529 -2.981 -4.131 1.00 88.62 92 LEU A C 1
ATOM 773 O O . LEU A 1 92 ? 8.543 -3.713 -4.204 1.00 88.62 92 LEU A O 1
ATOM 777 N N . GLY A 1 93 ? 10.769 -3.481 -4.130 1.00 89.06 93 GLY A N 1
ATOM 778 C CA . GLY A 1 93 ? 11.046 -4.918 -4.219 1.00 89.06 93 GLY A CA 1
ATOM 779 C C . GLY A 1 93 ? 10.470 -5.709 -3.039 1.00 89.06 93 GLY A C 1
ATOM 780 O O . GLY A 1 93 ? 9.861 -6.768 -3.222 1.00 89.06 93 GLY A O 1
ATOM 781 N N . ASN A 1 94 ? 10.604 -5.174 -1.822 1.00 90.69 94 ASN A N 1
ATOM 782 C CA . ASN A 1 94 ? 9.982 -5.751 -0.627 1.00 90.69 94 ASN A CA 1
ATOM 783 C C . ASN A 1 94 ? 8.449 -5.679 -0.682 1.00 90.69 94 ASN A C 1
ATOM 785 O O . ASN A 1 94 ? 7.777 -6.645 -0.318 1.00 90.69 94 ASN A O 1
ATOM 789 N N . TRP A 1 95 ? 7.893 -4.574 -1.179 1.00 93.75 95 TRP A N 1
ATOM 790 C CA . TRP A 1 95 ? 6.452 -4.402 -1.331 1.00 93.75 95 TRP A CA 1
ATOM 791 C C . TRP A 1 95 ? 5.857 -5.417 -2.312 1.00 93.75 95 TRP A C 1
ATOM 793 O O . TRP A 1 95 ? 4.890 -6.091 -1.964 1.00 93.75 95 TRP A O 1
ATOM 803 N N . VAL A 1 96 ? 6.480 -5.623 -3.478 1.00 92.31 96 VAL A N 1
ATOM 804 C CA . VAL A 1 96 ? 6.076 -6.638 -4.470 1.00 92.31 96 VAL A CA 1
ATOM 805 C C . VAL A 1 96 ? 6.112 -8.049 -3.878 1.00 92.31 96 VAL A C 1
ATOM 807 O O . VAL A 1 96 ? 5.198 -8.847 -4.101 1.00 92.31 96 VAL A O 1
ATOM 810 N N . LYS A 1 97 ? 7.149 -8.374 -3.094 1.00 89.44 97 LYS A N 1
ATOM 811 C CA . LYS A 1 97 ? 7.223 -9.649 -2.362 1.00 89.44 97 LYS A CA 1
ATOM 812 C C . LYS A 1 97 ? 6.053 -9.791 -1.385 1.00 89.44 97 LYS A C 1
ATOM 814 O O . LYS A 1 97 ? 5.431 -10.850 -1.345 1.00 89.44 97 LYS A O 1
ATOM 819 N N . ASN A 1 98 ? 5.746 -8.735 -0.635 1.00 90.75 98 ASN A N 1
ATOM 820 C CA . ASN A 1 98 ? 4.643 -8.733 0.318 1.00 90.75 98 ASN A CA 1
ATOM 821 C C . ASN A 1 98 ? 3.284 -8.916 -0.372 1.00 90.75 98 ASN A C 1
ATOM 823 O O . ASN A 1 98 ? 2.499 -9.739 0.079 1.00 90.75 98 ASN A O 1
ATOM 827 N N . GLN A 1 99 ? 3.028 -8.241 -1.502 1.00 92.12 99 GLN A N 1
ATOM 828 C CA . GLN A 1 99 ? 1.779 -8.422 -2.257 1.00 92.12 99 GLN A CA 1
ATOM 829 C C . GLN A 1 99 ? 1.575 -9.890 -2.660 1.00 92.12 99 GLN A C 1
ATOM 831 O O . GLN A 1 99 ? 0.500 -10.447 -2.457 1.00 92.12 99 GLN A O 1
ATOM 836 N N . ARG A 1 100 ? 2.628 -10.557 -3.152 1.00 90.75 100 ARG A N 1
ATOM 837 C CA . ARG A 1 100 ? 2.565 -11.987 -3.502 1.00 90.75 100 ARG A CA 1
ATOM 838 C C . ARG A 1 100 ? 2.271 -12.881 -2.297 1.00 90.75 100 ARG A C 1
ATOM 840 O O . ARG A 1 100 ? 1.535 -13.853 -2.437 1.00 90.75 100 ARG A O 1
ATOM 847 N N . GLN A 1 101 ? 2.843 -12.564 -1.136 1.00 87.38 101 GLN A N 1
ATOM 848 C CA . GLN A 1 101 ? 2.613 -13.317 0.096 1.00 87.38 101 GLN A CA 1
ATOM 849 C C . GLN A 1 101 ? 1.169 -13.145 0.586 1.00 87.38 101 GLN A C 1
ATOM 851 O O . GLN A 1 101 ? 0.472 -14.134 0.768 1.00 87.38 101 GLN A O 1
ATOM 856 N N . VAL A 1 102 ? 0.686 -11.903 0.684 1.00 87.50 102 VAL A N 1
ATOM 857 C CA . VAL A 1 102 ? -0.684 -11.592 1.124 1.00 87.50 102 VAL A CA 1
ATOM 858 C C . VAL A 1 102 ? -1.733 -12.213 0.194 1.00 87.50 102 VAL A C 1
ATOM 860 O O . VAL A 1 102 ? -2.743 -12.725 0.670 1.00 87.50 102 VAL A O 1
ATOM 863 N N . TYR A 1 103 ? -1.484 -12.225 -1.120 1.00 86.94 103 TYR A N 1
ATOM 864 C CA . TYR A 1 103 ? -2.342 -12.916 -2.087 1.00 86.94 103 TYR A CA 1
ATOM 865 C C . TYR A 1 103 ? -2.354 -14.434 -1.869 1.00 86.94 103 TYR A C 1
ATOM 867 O O . TYR A 1 103 ? -3.416 -15.049 -1.840 1.00 86.94 103 TYR A O 1
ATOM 875 N N . LYS A 1 104 ? -1.177 -15.045 -1.672 1.00 84.62 104 LYS A N 1
ATOM 876 C CA . LYS A 1 104 ? -1.055 -16.485 -1.396 1.00 84.62 104 LYS A CA 1
ATOM 877 C C . LYS A 1 104 ? -1.788 -16.886 -0.114 1.00 84.62 104 LYS A C 1
ATOM 879 O O . LYS A 1 104 ? -2.385 -17.957 -0.079 1.00 84.62 104 LYS A O 1
ATOM 884 N N . ASP A 1 105 ? -1.742 -16.030 0.900 1.00 84.50 105 ASP A N 1
ATOM 885 C CA . ASP A 1 105 ? -2.372 -16.265 2.199 1.00 84.50 105 ASP A CA 1
ATOM 886 C C . ASP A 1 105 ? -3.883 -15.956 2.190 1.00 84.50 105 ASP A C 1
ATOM 888 O O . ASP A 1 105 ? -4.552 -16.131 3.204 1.00 84.50 105 ASP A O 1
ATOM 892 N N . GLY A 1 106 ? -4.437 -15.499 1.057 1.00 81.31 106 GLY A N 1
ATOM 893 C CA . GLY A 1 106 ? -5.861 -15.1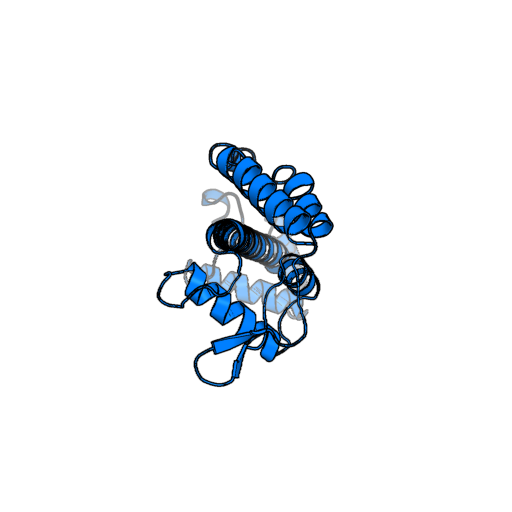80 0.906 1.00 81.31 106 GLY A CA 1
ATOM 894 C C . GLY A 1 106 ? -6.305 -13.902 1.627 1.00 81.31 106 GLY A C 1
ATOM 895 O O . GLY A 1 106 ? -7.498 -13.643 1.733 1.00 81.31 106 GLY A O 1
ATOM 896 N N . GLY A 1 107 ? -5.362 -13.095 2.123 1.00 80.06 107 GLY A N 1
ATOM 897 C CA . GLY A 1 107 ? -5.636 -11.879 2.898 1.00 80.06 107 GLY A CA 1
ATOM 898 C C . GLY A 1 107 ? -5.757 -10.600 2.064 1.00 80.06 107 GLY A C 1
ATOM 899 O O . GLY A 1 107 ? -5.838 -9.509 2.628 1.00 80.06 107 GLY A O 1
ATOM 900 N N . MET A 1 108 ? -5.704 -10.697 0.732 1.00 85.44 108 MET A N 1
ATOM 901 C CA . MET A 1 108 ? -5.770 -9.538 -0.158 1.00 85.44 108 MET A CA 1
ATOM 902 C C . MET A 1 108 ? -7.217 -9.184 -0.507 1.00 85.44 108 MET A C 1
ATOM 904 O O . MET A 1 108 ? -8.018 -10.061 -0.814 1.00 85.44 108 MET A O 1
ATOM 908 N N . SER A 1 109 ? -7.548 -7.892 -0.504 1.00 83.81 109 SER A N 1
ATOM 909 C CA . SER A 1 109 ? -8.852 -7.425 -0.979 1.00 83.81 109 SER A CA 1
ATOM 910 C C . SER A 1 109 ? -8.978 -7.558 -2.497 1.00 83.81 109 SER A C 1
ATOM 912 O O . SER A 1 109 ? -8.007 -7.332 -3.221 1.00 83.81 109 SER A O 1
ATOM 914 N N . GLN A 1 110 ? -10.194 -7.832 -2.981 1.00 73.19 110 GLN A N 1
ATOM 915 C CA . GLN A 1 110 ? -10.475 -7.965 -4.415 1.00 73.19 110 GLN A CA 1
ATOM 916 C C . GLN A 1 110 ? -10.034 -6.731 -5.213 1.00 73.19 110 GLN A C 1
ATOM 918 O O . GLN A 1 110 ? -9.351 -6.858 -6.216 1.00 73.19 110 GLN A O 1
ATOM 923 N N . PHE A 1 111 ? -10.288 -5.532 -4.684 1.00 78.19 111 PHE A N 1
ATOM 924 C CA . PHE A 1 111 ? -9.847 -4.276 -5.292 1.00 78.19 111 PHE A CA 1
ATOM 925 C C . PHE A 1 111 ? -8.334 -4.233 -5.579 1.00 78.19 111 PHE A C 1
ATOM 927 O O . PHE A 1 111 ? -7.909 -3.814 -6.651 1.00 78.19 111 PHE A O 1
ATOM 934 N N . ARG A 1 112 ? -7.494 -4.692 -4.640 1.00 83.31 112 ARG A N 1
ATOM 935 C CA . ARG A 1 112 ? -6.032 -4.709 -4.833 1.00 83.31 112 ARG A CA 1
ATOM 936 C C . ARG A 1 112 ? -5.605 -5.768 -5.845 1.00 83.31 112 ARG A C 1
ATOM 938 O O . ARG A 1 112 ? -4.622 -5.553 -6.551 1.00 83.31 112 ARG A O 1
ATOM 945 N N . ILE A 1 113 ? -6.333 -6.884 -5.907 1.00 81.44 113 ILE A N 1
ATOM 946 C CA . ILE A 1 113 ? -6.124 -7.932 -6.908 1.00 81.44 113 ILE A CA 1
ATOM 947 C C . ILE A 1 113 ? -6.402 -7.359 -8.295 1.00 81.44 113 ILE A C 1
ATOM 949 O O . ILE A 1 113 ? -5.505 -7.386 -9.129 1.00 81.44 113 ILE A O 1
ATOM 953 N N . ASP A 1 114 ? -7.571 -6.753 -8.498 1.00 76.94 114 ASP A N 1
ATOM 954 C CA . ASP A 1 114 ? -7.995 -6.205 -9.790 1.00 76.94 114 ASP A CA 1
ATOM 955 C C . ASP A 1 114 ? -7.014 -5.135 -10.302 1.00 76.94 114 ASP A C 1
ATOM 957 O O . ASP A 1 114 ? -6.625 -5.139 -11.471 1.00 76.94 114 ASP A O 1
ATOM 961 N N . TYR A 1 115 ? -6.530 -4.254 -9.418 1.00 81.12 115 TYR A N 1
ATOM 962 C CA . TYR A 1 115 ? -5.532 -3.242 -9.782 1.00 81.12 115 TYR A CA 1
ATOM 963 C C . TYR A 1 115 ? -4.198 -3.867 -10.197 1.00 81.12 115 TYR A C 1
ATOM 965 O O . TYR A 1 115 ? -3.607 -3.457 -11.193 1.00 81.12 115 TYR A O 1
ATOM 973 N N . LEU A 1 116 ? -3.705 -4.864 -9.463 1.00 85.50 116 LEU A N 1
ATOM 974 C CA . LEU A 1 116 ? -2.455 -5.538 -9.815 1.00 85.50 116 LEU A CA 1
ATOM 975 C C . LEU A 1 116 ? -2.614 -6.372 -11.097 1.00 85.50 116 LEU A C 1
ATOM 977 O O . LEU A 1 116 ? -1.734 -6.361 -11.956 1.00 85.50 116 LEU A O 1
ATOM 981 N N . GLU A 1 117 ? -3.747 -7.039 -11.288 1.00 82.69 117 GLU A N 1
ATOM 982 C CA . GLU A 1 117 ? -4.034 -7.790 -12.511 1.00 82.69 117 GLU A CA 1
ATOM 983 C C . GLU A 1 117 ? -4.151 -6.879 -13.737 1.00 82.69 117 GLU A C 1
ATOM 985 O O . GLU A 1 117 ? -3.647 -7.239 -14.802 1.00 82.69 117 GLU A O 1
ATOM 990 N N . SER A 1 118 ? -4.699 -5.668 -13.586 1.00 78.44 118 SER A N 1
ATOM 991 C CA . SER A 1 118 ? -4.820 -4.705 -14.689 1.00 78.44 118 SER A CA 1
ATOM 992 C C . SER A 1 118 ? -3.473 -4.307 -15.307 1.00 78.44 118 SER A C 1
ATOM 994 O O . SER A 1 118 ? -3.370 -4.136 -16.522 1.00 78.44 118 SER A O 1
ATOM 996 N N . ILE A 1 119 ? -2.415 -4.244 -14.492 1.00 77.06 119 ILE A N 1
ATOM 997 C CA . ILE A 1 119 ? -1.040 -3.966 -14.933 1.00 77.06 119 ILE A CA 1
ATOM 998 C C . ILE A 1 119 ? -0.263 -5.240 -15.314 1.00 77.06 119 ILE A C 1
ATOM 1000 O O . ILE A 1 119 ? 0.949 -5.194 -15.521 1.00 77.06 119 ILE A O 1
ATOM 1004 N N . GLY A 1 120 ? -0.931 -6.395 -15.408 1.00 77.69 120 GLY A N 1
ATOM 1005 C CA . GLY A 1 120 ? -0.303 -7.668 -15.766 1.00 77.69 120 GLY A CA 1
ATOM 1006 C C . GLY A 1 120 ? 0.610 -8.231 -14.672 1.00 77.69 120 GLY A C 1
ATOM 1007 O O . GLY A 1 120 ? 1.616 -8.883 -14.969 1.00 77.69 120 GLY A O 1
ATOM 1008 N N . PHE A 1 121 ? 0.305 -7.963 -13.397 1.00 84.19 121 PHE A N 1
ATOM 1009 C CA . PHE A 1 121 ? 1.126 -8.417 -12.280 1.00 84.19 121 PHE A CA 1
ATOM 1010 C C . PHE A 1 121 ? 1.154 -9.944 -12.156 1.00 84.19 121 PHE A C 1
ATOM 1012 O O . PHE A 1 121 ? 0.134 -10.627 -12.097 1.00 84.19 121 PHE A O 1
ATOM 1019 N N . VAL A 1 122 ? 2.362 -10.494 -12.039 1.00 84.19 122 VAL A N 1
ATOM 1020 C CA . VAL A 1 122 ? 2.577 -11.942 -11.965 1.00 84.19 122 VAL A CA 1
ATOM 1021 C C . VAL A 1 122 ? 2.647 -12.399 -10.507 1.00 84.19 122 VAL A C 1
ATOM 1023 O O . VAL A 1 122 ? 3.647 -12.165 -9.807 1.00 84.19 122 VAL A O 1
ATOM 1026 N N . TRP A 1 123 ? 1.601 -13.107 -10.070 1.00 81.94 123 TRP A N 1
ATOM 1027 C CA . TRP A 1 123 ? 1.466 -13.658 -8.715 1.00 81.94 123 TRP A CA 1
ATOM 1028 C C . TRP A 1 123 ? 2.417 -14.824 -8.431 1.00 81.94 123 TRP A C 1
ATOM 1030 O O . TRP A 1 123 ? 3.064 -14.865 -7.382 1.00 81.94 123 TRP A O 1
ATOM 1040 N N . LYS A 1 124 ? 2.528 -15.768 -9.372 1.00 74.19 124 LYS A N 1
ATOM 1041 C CA . LYS A 1 124 ? 3.366 -16.969 -9.260 1.00 74.19 124 LYS A CA 1
ATOM 1042 C C . LYS A 1 124 ? 4.392 -16.988 -10.380 1.00 74.19 124 LYS A C 1
ATOM 1044 O O . LYS A 1 124 ? 4.052 -16.833 -11.548 1.00 74.19 124 LYS A O 1
ATOM 1049 N N . LYS A 1 125 ? 5.653 -17.210 -10.018 1.00 63.91 125 LYS A N 1
ATOM 1050 C CA . LYS A 1 125 ? 6.732 -17.392 -10.986 1.00 63.91 125 LYS A CA 1
ATOM 1051 C C . LYS A 1 125 ? 6.930 -18.885 -11.225 1.00 63.91 125 LYS A C 1
ATOM 1053 O O . LYS A 1 125 ? 7.195 -19.611 -10.267 1.00 63.91 125 LYS A O 1
ATOM 1058 N N . LYS A 1 126 ? 6.843 -19.341 -12.475 1.00 55.94 126 LYS A N 1
ATOM 1059 C CA . LYS A 1 126 ? 7.351 -20.662 -12.858 1.00 55.94 126 LYS A CA 1
ATOM 1060 C C . LYS A 1 126 ? 8.753 -20.480 -13.413 1.00 55.94 126 LYS A C 1
ATOM 1062 O O . LYS A 1 126 ? 8.969 -19.694 -14.330 1.00 55.94 126 LYS A O 1
ATOM 1067 N N . ARG A 1 127 ? 9.716 -21.179 -12.820 1.00 50.53 127 ARG A N 1
ATOM 1068 C CA . ARG A 1 127 ? 11.060 -21.279 -13.378 1.00 50.53 127 ARG A CA 1
ATOM 1069 C C . ARG A 1 127 ? 11.033 -22.394 -14.420 1.00 50.53 127 ARG A C 1
ATOM 1071 O O . ARG A 1 127 ? 10.755 -23.534 -14.059 1.00 50.53 127 ARG A O 1
ATOM 1078 N N . VAL A 1 128 ? 11.297 -22.067 -15.681 1.00 52.16 128 VAL A N 1
ATOM 1079 C CA . VAL A 1 128 ? 11.552 -23.059 -16.733 1.00 52.16 128 VAL A CA 1
ATOM 1080 C C . VAL A 1 128 ? 13.005 -22.852 -17.153 1.00 52.16 128 VAL A C 1
ATOM 1082 O O . VAL A 1 128 ? 13.358 -21.837 -17.741 1.00 52.16 128 VAL A O 1
ATOM 1085 N N . GLY A 1 129 ? 13.894 -23.758 -16.738 1.00 62.84 129 GLY A N 1
ATOM 1086 C CA . GLY A 1 129 ? 15.339 -23.583 -16.933 1.00 62.84 129 GLY A CA 1
ATOM 1087 C C . GLY A 1 129 ? 15.925 -22.409 -16.127 1.00 62.84 129 GLY A C 1
ATOM 1088 O O . GLY A 1 129 ? 15.790 -22.361 -14.900 1.00 62.84 129 GLY A O 1
ATOM 1089 N N . ASN A 1 130 ? 16.598 -21.472 -16.803 1.00 47.47 130 ASN A N 1
ATOM 1090 C CA . ASN A 1 130 ? 17.130 -20.231 -16.211 1.00 47.47 130 ASN A CA 1
ATOM 1091 C C . ASN A 1 130 ? 16.195 -19.022 -16.390 1.00 47.47 130 ASN A C 1
ATOM 1093 O O . ASN A 1 130 ? 16.501 -17.937 -15.897 1.00 47.47 130 ASN A O 1
ATOM 1097 N N . GLU A 1 131 ? 15.049 -19.217 -17.043 1.00 40.72 131 GLU A N 1
ATOM 1098 C CA . GLU A 1 131 ? 14.099 -18.161 -17.371 1.00 40.72 131 GLU A CA 1
ATOM 1099 C C . GLU A 1 131 ? 12.838 -18.253 -16.502 1.00 40.72 131 GLU A C 1
ATOM 1101 O O . GLU A 1 131 ? 12.395 -19.321 -16.060 1.00 40.72 131 GLU A O 1
ATOM 1106 N N . TRP A 1 132 ? 12.278 -17.085 -16.195 1.00 53.59 132 TRP A N 1
ATOM 1107 C CA . TRP A 1 132 ? 11.080 -16.949 -15.378 1.00 53.59 132 TRP A CA 1
ATOM 1108 C C . TRP A 1 132 ? 9.889 -16.674 -16.286 1.00 53.59 132 TRP A C 1
ATOM 1110 O O . TRP A 1 132 ? 9.797 -15.592 -16.861 1.00 53.59 132 TRP A O 1
ATOM 1120 N N . HIS A 1 133 ? 8.954 -17.620 -16.367 1.00 49.09 133 HIS A N 1
ATOM 1121 C CA . HIS A 1 133 ? 7.739 -17.461 -17.162 1.00 49.09 133 HIS A CA 1
ATOM 1122 C C . HIS A 1 133 ? 6.533 -17.123 -16.269 1.00 49.09 133 HIS A C 1
ATOM 1124 O O . HIS A 1 133 ? 6.376 -17.709 -15.186 1.00 49.09 133 HIS A O 1
ATOM 1130 N N . PRO A 1 134 ? 5.675 -16.179 -16.697 1.00 53.19 134 PRO A N 1
ATOM 1131 C CA . PRO A 1 134 ? 4.435 -15.859 -16.001 1.00 53.19 134 PRO A CA 1
ATOM 1132 C C . PRO A 1 134 ? 3.422 -17.008 -16.109 1.00 53.19 134 PRO A C 1
ATOM 1134 O O . PRO A 1 134 ? 3.221 -17.579 -17.178 1.00 53.19 134 PRO A O 1
ATOM 1137 N N . ASP A 1 135 ? 2.765 -17.354 -14.999 1.00 48.72 135 ASP A N 1
ATOM 1138 C CA . ASP A 1 135 ? 1.676 -18.337 -14.995 1.00 48.72 135 ASP A CA 1
ATOM 1139 C C . ASP A 1 135 ? 0.363 -17.630 -15.390 1.00 48.72 135 ASP A C 1
ATOM 1141 O O . ASP A 1 135 ? -0.178 -16.845 -14.617 1.00 48.72 135 ASP A O 1
ATOM 1145 N N . LYS A 1 136 ? -0.113 -17.884 -16.616 1.00 50.16 136 LYS A N 1
ATOM 1146 C CA . LYS A 1 136 ? -1.465 -17.616 -17.167 1.00 50.16 136 LYS A CA 1
ATOM 1147 C C . LYS A 1 136 ? -2.008 -16.176 -17.251 1.00 50.16 136 LYS A C 1
ATOM 1149 O O . LYS A 1 136 ? -2.955 -15.980 -18.004 1.00 50.16 136 LYS A O 1
ATOM 1154 N N . TYR A 1 137 ? -1.413 -15.173 -16.609 1.00 51.41 137 TYR A N 1
ATOM 1155 C CA . TYR A 1 137 ? -1.808 -13.764 -16.778 1.00 51.41 137 TYR A CA 1
ATOM 1156 C C . TYR A 1 137 ? -0.817 -13.077 -17.712 1.00 51.41 137 TYR A C 1
ATOM 1158 O O . TYR A 1 137 ? 0.266 -12.653 -17.313 1.00 51.41 137 TYR A O 1
ATOM 1166 N N . SER A 1 138 ? -1.138 -13.105 -19.002 1.00 54.94 138 SER A N 1
ATOM 1167 C CA . SER A 1 138 ? -0.287 -12.580 -20.062 1.00 54.94 138 SER A CA 1
ATOM 1168 C C . SER A 1 138 ? -0.955 -11.379 -20.703 1.00 54.94 138 SER A C 1
ATOM 1170 O O . SER A 1 138 ? -1.962 -11.527 -21.387 1.00 54.94 138 SER A O 1
ATOM 1172 N N . LYS A 1 139 ? -0.272 -10.244 -20.542 1.00 59.66 139 LYS A N 1
ATOM 1173 C CA . LYS A 1 139 ? -0.497 -8.917 -21.124 1.00 59.66 139 LYS A CA 1
ATOM 1174 C C . LYS A 1 139 ? -1.283 -7.980 -20.192 1.00 59.66 139 LYS A C 1
ATOM 1176 O O . LYS A 1 139 ? -2.412 -8.302 -19.835 1.00 59.66 139 LYS A O 1
ATOM 1181 N N . PRO A 1 140 ? -0.678 -6.849 -19.783 1.00 62.78 140 PRO A N 1
ATOM 1182 C CA . PRO A 1 140 ? -1.412 -5.777 -19.119 1.00 62.78 140 PRO A CA 1
ATOM 1183 C C . PRO A 1 140 ? -2.607 -5.351 -19.973 1.00 62.78 140 PRO A C 1
ATOM 1185 O O . PRO A 1 140 ? -2.491 -5.367 -21.198 1.00 62.78 140 PRO A O 1
ATOM 1188 N N . ASP A 1 141 ? -3.725 -4.975 -19.347 1.00 67.81 141 ASP A N 1
ATOM 1189 C CA . ASP A 1 141 ? -4.878 -4.397 -20.045 1.00 67.81 141 ASP A CA 1
ATOM 1190 C C . ASP A 1 141 ? -4.630 -2.893 -20.244 1.00 67.81 141 ASP A C 1
ATOM 1192 O O . ASP A 1 141 ? -4.775 -2.119 -19.292 1.00 67.81 141 ASP A O 1
ATOM 1196 N N . PRO A 1 142 ? -4.301 -2.441 -21.470 1.00 66.06 142 PRO A N 1
ATOM 1197 C CA . PRO A 1 142 ? -3.998 -1.039 -21.744 1.00 66.06 142 PRO A CA 1
ATOM 1198 C C . PRO A 1 142 ? -5.118 -0.088 -21.322 1.00 66.06 142 PRO A C 1
ATOM 1200 O O . PRO A 1 142 ? -4.855 1.016 -20.849 1.00 66.06 142 PRO A O 1
ATOM 1203 N N . LYS A 1 143 ? -6.378 -0.523 -21.460 1.00 63.88 143 LYS A N 1
ATOM 1204 C CA . LYS A 1 143 ? -7.553 0.295 -21.145 1.00 63.88 143 LYS A CA 1
ATOM 1205 C C . LYS A 1 143 ? -7.749 0.424 -19.643 1.00 63.88 143 LYS A C 1
ATOM 1207 O O . LYS A 1 143 ? -8.184 1.474 -19.177 1.00 63.88 143 LYS A O 1
ATOM 1212 N N . ALA A 1 144 ? -7.437 -0.623 -18.887 1.00 63.25 144 ALA A N 1
ATOM 1213 C CA . ALA A 1 144 ? -7.496 -0.578 -17.434 1.00 63.25 144 ALA A CA 1
ATOM 1214 C C . ALA A 1 144 ? -6.371 0.294 -16.859 1.00 63.25 144 ALA A C 1
ATOM 1216 O O . ALA A 1 144 ? -6.643 1.124 -15.996 1.00 63.25 144 ALA A O 1
ATOM 1217 N N . ILE A 1 145 ? -5.149 0.203 -17.399 1.00 65.06 145 ILE A N 1
ATOM 1218 C CA . ILE A 1 145 ? -4.052 1.085 -16.976 1.00 65.06 145 ILE A CA 1
ATOM 1219 C C . ILE A 1 145 ? -4.363 2.551 -17.317 1.00 65.06 145 ILE A C 1
ATOM 1221 O O . ILE A 1 145 ? -4.199 3.419 -16.462 1.00 65.06 145 ILE A O 1
ATOM 1225 N N . ALA A 1 146 ? -4.895 2.824 -18.514 1.00 64.38 146 ALA A N 1
ATOM 1226 C CA . ALA A 1 146 ? -5.319 4.168 -18.907 1.00 64.38 146 ALA A CA 1
ATOM 1227 C C . ALA A 1 146 ? -6.400 4.729 -17.968 1.00 64.38 146 ALA A C 1
ATOM 1229 O O . ALA A 1 146 ? -6.274 5.854 -17.503 1.00 64.38 146 ALA A O 1
ATOM 1230 N N . ARG A 1 147 ? -7.415 3.934 -17.597 1.00 63.09 147 ARG A N 1
ATOM 1231 C CA . ARG A 1 147 ? -8.437 4.349 -16.616 1.00 63.09 147 ARG A CA 1
ATOM 1232 C C . ARG A 1 147 ? -7.849 4.657 -15.239 1.00 63.09 147 ARG A C 1
ATOM 1234 O O . ARG A 1 147 ? -8.247 5.640 -14.628 1.00 63.09 147 ARG A O 1
ATOM 1241 N N . ILE A 1 148 ? -6.893 3.861 -14.759 1.00 62.47 148 ILE A N 1
ATOM 1242 C CA . ILE A 1 148 ? -6.249 4.093 -13.455 1.00 62.47 148 ILE A CA 1
ATOM 1243 C C . ILE A 1 148 ? -5.451 5.406 -13.452 1.00 62.47 148 ILE A C 1
ATOM 1245 O O . ILE A 1 148 ? -5.454 6.128 -12.455 1.00 62.47 148 ILE A O 1
ATOM 1249 N N . ILE A 1 149 ? -4.798 5.734 -14.570 1.00 59.75 149 ILE A N 1
ATOM 1250 C CA . ILE A 1 149 ? -4.032 6.976 -14.736 1.00 59.75 149 ILE A CA 1
ATOM 1251 C C . ILE A 1 149 ? -4.961 8.184 -14.957 1.00 59.75 149 ILE A C 1
ATOM 1253 O O . ILE A 1 149 ? -4.673 9.266 -14.449 1.00 59.75 149 ILE A O 1
ATOM 1257 N N . SER A 1 150 ? -6.078 8.009 -15.674 1.00 55.91 150 SER A N 1
ATOM 1258 C CA . SER A 1 150 ? -7.010 9.090 -16.018 1.00 55.91 150 SER A CA 1
ATOM 1259 C C . SER A 1 150 ? -8.017 9.450 -14.917 1.00 55.91 150 SER A C 1
ATOM 1261 O O . SER A 1 150 ? -8.300 10.636 -14.777 1.00 55.91 150 SER A O 1
ATOM 1263 N N . ASP A 1 151 ? -8.532 8.493 -14.131 1.00 49.28 151 ASP A N 1
ATOM 1264 C CA . ASP A 1 151 ? -9.699 8.741 -13.257 1.00 49.28 151 ASP A CA 1
ATOM 1265 C C . ASP A 1 151 ? -9.441 8.737 -11.734 1.00 49.28 151 ASP A C 1
ATOM 1267 O O . ASP A 1 151 ? -10.292 9.241 -11.008 1.00 49.28 151 ASP A O 1
ATOM 1271 N N . ASP A 1 152 ? -8.312 8.245 -11.190 1.00 49.06 152 ASP A N 1
ATOM 1272 C CA . ASP A 1 152 ? -8.246 8.028 -9.719 1.00 49.06 152 ASP A CA 1
ATOM 1273 C C . ASP A 1 152 ? -6.924 8.370 -8.997 1.00 49.06 152 ASP A C 1
ATOM 1275 O O . ASP A 1 152 ? -6.802 8.179 -7.783 1.00 49.06 152 ASP A O 1
ATOM 1279 N N . LEU A 1 153 ? -5.926 8.931 -9.689 1.00 46.50 153 LEU A N 1
ATOM 1280 C CA . LEU A 1 153 ? -4.673 9.369 -9.045 1.00 46.50 153 LEU A CA 1
ATOM 1281 C C . LEU A 1 153 ? -4.611 10.874 -8.734 1.00 46.50 153 LEU A C 1
ATOM 1283 O O . LEU A 1 153 ? -3.841 11.275 -7.865 1.00 46.50 153 LEU A O 1
ATOM 1287 N N . LEU A 1 154 ? -5.437 11.704 -9.382 1.00 42.84 154 LEU A N 1
ATOM 1288 C CA . LEU A 1 154 ? -5.340 13.172 -9.291 1.00 42.84 154 LEU A CA 1
ATOM 1289 C C . LEU A 1 154 ? -6.578 13.871 -8.705 1.00 42.84 154 LEU A C 1
ATOM 1291 O O . LEU A 1 154 ? -6.454 14.984 -8.197 1.00 42.84 154 LEU A O 1
ATOM 1295 N N . SER A 1 155 ? -7.760 13.243 -8.728 1.00 41.97 155 SER A N 1
ATOM 1296 C CA . SER A 1 155 ? -9.013 13.908 -8.324 1.00 41.97 155 SER A CA 1
ATOM 12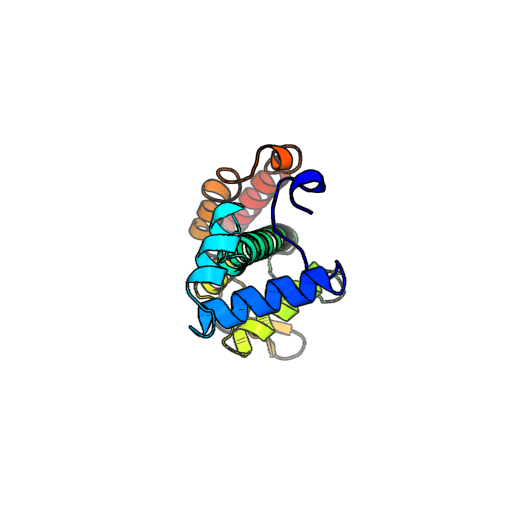97 C C . SER A 1 155 ? -9.262 13.937 -6.809 1.00 41.97 155 SER A C 1
ATOM 1299 O O . SER A 1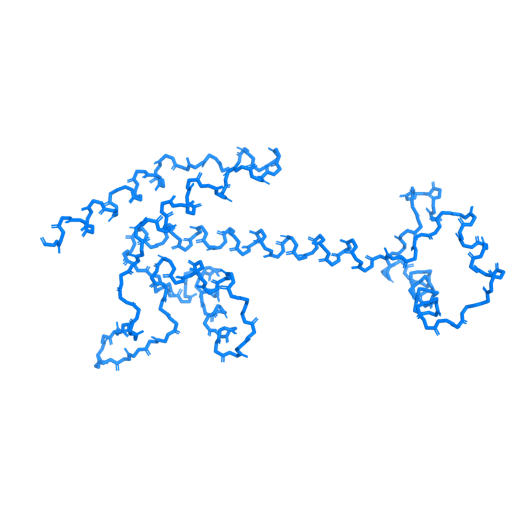 155 ? -10.001 14.800 -6.342 1.00 41.97 155 SER A O 1
ATOM 1301 N N . SER A 1 156 ? -8.683 13.012 -6.035 1.00 42.12 156 SER A N 1
ATOM 1302 C CA . SER A 1 156 ? -8.988 12.830 -4.600 1.00 42.12 156 SER A CA 1
ATOM 1303 C C . SER A 1 156 ? -7.830 13.204 -3.657 1.00 42.12 156 SER A C 1
ATOM 1305 O O . SER A 1 156 ? -7.940 13.002 -2.447 1.00 42.12 156 SER A O 1
ATOM 1307 N N . ALA A 1 157 ? -6.710 13.721 -4.171 1.00 40.28 157 ALA A N 1
ATOM 1308 C CA . ALA A 1 157 ? -5.562 14.066 -3.335 1.00 40.28 157 ALA A CA 1
ATOM 1309 C C . ALA A 1 157 ? -5.811 15.389 -2.572 1.00 40.28 157 ALA A C 1
ATOM 1311 O O . ALA A 1 157 ? -6.167 16.391 -3.205 1.00 40.28 157 ALA A O 1
ATOM 1312 N N . PRO A 1 158 ? -5.612 15.437 -1.237 1.00 42.78 158 PRO A N 1
ATOM 1313 C CA . PRO A 1 158 ? -5.710 16.684 -0.482 1.00 42.78 158 PRO A CA 1
ATOM 1314 C C . PRO A 1 158 ? -4.711 17.716 -1.030 1.00 42.78 158 PRO A C 1
ATOM 1316 O O . PRO A 1 158 ? -3.615 17.355 -1.453 1.00 42.78 158 PRO A O 1
ATOM 1319 N N . GLU A 1 159 ? -5.082 19.003 -1.025 1.00 41.53 159 GLU A N 1
ATOM 1320 C CA . GLU A 1 159 ? -4.328 20.131 -1.621 1.00 41.53 159 GLU A CA 1
ATOM 1321 C C . GLU A 1 159 ? -2.810 20.107 -1.333 1.00 41.53 159 GLU A C 1
ATOM 1323 O O . GLU A 1 159 ? -2.011 20.453 -2.200 1.00 41.53 159 GLU A O 1
ATOM 1328 N N . GLY A 1 160 ? -2.393 19.609 -0.162 1.00 39.62 160 GLY A N 1
ATOM 1329 C CA . GLY A 1 160 ? -0.984 19.467 0.231 1.00 39.62 160 GLY A CA 1
ATOM 1330 C C . GLY A 1 160 ? -0.160 18.410 -0.528 1.00 39.62 160 GLY A C 1
ATOM 1331 O O . GLY A 1 160 ? 1.057 18.396 -0.382 1.00 39.62 160 GLY A O 1
ATOM 1332 N N . LEU A 1 161 ? -0.786 17.546 -1.337 1.00 37.66 161 LEU A N 1
ATOM 1333 C CA . LEU A 1 161 ? -0.131 16.567 -2.225 1.00 37.66 161 LEU A CA 1
ATOM 1334 C C . LEU A 1 161 ? -0.073 17.032 -3.691 1.00 37.66 161 LEU A C 1
ATOM 1336 O O . LEU A 1 161 ? 0.703 16.489 -4.481 1.00 37.66 161 LEU A O 1
ATOM 1340 N N . LYS A 1 162 ? -0.830 18.078 -4.059 1.00 41.25 162 LYS A N 1
ATOM 1341 C CA . LYS A 1 162 ? -0.828 18.653 -5.419 1.00 41.25 162 LYS A CA 1
ATOM 1342 C C . LYS A 1 162 ? 0.523 19.275 -5.795 1.00 41.25 162 LYS A C 1
ATOM 1344 O O . LYS A 1 162 ? 0.830 19.416 -6.974 1.00 41.25 162 LYS A O 1
ATOM 1349 N N . THR A 1 163 ? 1.358 19.602 -4.808 1.00 39.03 163 THR A N 1
ATOM 1350 C CA . THR A 1 163 ? 2.712 20.146 -5.004 1.00 39.03 163 THR A CA 1
ATOM 1351 C C . THR A 1 163 ? 3.802 19.078 -5.158 1.00 39.03 163 THR A C 1
ATOM 1353 O O . THR A 1 163 ? 4.954 19.436 -5.385 1.00 39.03 163 THR A O 1
ATOM 1356 N N . GLY A 1 164 ? 3.464 17.784 -5.091 1.00 39.66 164 GLY A N 1
ATOM 1357 C CA . GLY A 1 164 ? 4.419 16.677 -5.265 1.00 39.66 164 GLY A CA 1
ATOM 1358 C C . GLY A 1 164 ? 4.052 15.663 -6.350 1.00 39.66 164 GLY A C 1
ATOM 1359 O O . GLY A 1 164 ? 4.874 14.819 -6.687 1.00 39.66 164 GLY A O 1
ATOM 1360 N N . ILE A 1 165 ? 2.840 15.739 -6.904 1.00 38.41 165 ILE A N 1
ATOM 1361 C CA . ILE A 1 165 ? 2.365 14.858 -7.975 1.00 38.41 165 ILE A CA 1
ATOM 1362 C C . ILE A 1 165 ? 1.651 15.732 -9.012 1.00 38.41 165 ILE A C 1
ATOM 1364 O O . ILE A 1 165 ? 0.439 15.673 -9.195 1.00 38.41 165 ILE A O 1
ATOM 1368 N N . LYS A 1 166 ? 2.412 16.557 -9.741 1.00 43.12 166 LYS A N 1
ATOM 1369 C CA . LYS A 1 166 ? 2.084 16.668 -11.167 1.00 43.12 166 LYS A CA 1
ATOM 1370 C C . LYS A 1 166 ? 2.239 15.243 -11.677 1.00 43.12 166 LYS A C 1
ATOM 1372 O O . LYS A 1 166 ? 3.288 14.661 -11.416 1.00 43.12 166 LYS A O 1
ATOM 1377 N N . ALA A 1 167 ? 1.220 14.671 -12.324 1.00 46.69 167 ALA A N 1
ATOM 1378 C CA . ALA A 1 167 ? 1.473 13.537 -13.203 1.00 46.69 167 ALA A CA 1
ATOM 1379 C C . ALA A 1 167 ? 2.681 13.945 -14.033 1.00 46.69 167 ALA A C 1
ATOM 1381 O O . ALA A 1 167 ? 2.621 14.949 -14.750 1.00 46.69 167 ALA A O 1
ATOM 1382 N N . ASP A 1 168 ? 3.806 13.292 -13.750 1.00 50.94 168 ASP A N 1
ATOM 1383 C CA . ASP A 1 168 ? 5.056 13.647 -14.374 1.00 50.94 168 ASP A CA 1
ATOM 1384 C C . ASP A 1 168 ? 4.772 13.538 -15.866 1.00 50.94 168 ASP A C 1
ATOM 1386 O O . ASP A 1 168 ? 4.204 12.541 -16.325 1.00 50.94 168 ASP A O 1
ATOM 1390 N N . ARG A 1 169 ? 5.024 14.611 -16.609 1.00 54.16 169 ARG A N 1
ATOM 1391 C CA . ARG A 1 169 ? 4.809 14.593 -18.053 1.00 54.16 169 ARG A CA 1
ATOM 1392 C C . ARG A 1 169 ? 5.560 13.396 -18.647 1.00 54.16 169 ARG A C 1
ATOM 1394 O O . ARG A 1 169 ? 5.023 12.716 -19.515 1.00 54.16 169 ARG A O 1
ATOM 1401 N N . ASP A 1 170 ? 6.695 13.067 -18.037 1.00 56.38 170 ASP A N 1
ATOM 1402 C CA . ASP A 1 170 ? 7.538 11.919 -18.326 1.00 56.38 170 ASP A CA 1
ATOM 1403 C C . ASP A 1 170 ? 6.826 10.579 -18.067 1.00 56.38 170 ASP A C 1
ATOM 1405 O O . ASP A 1 170 ? 7.022 9.629 -18.814 1.00 56.38 170 ASP A O 1
ATOM 1409 N N . LEU A 1 171 ? 5.945 10.480 -17.065 1.00 58.56 171 LEU A N 1
ATOM 1410 C CA . LEU A 1 171 ? 5.121 9.289 -16.814 1.00 58.56 171 LEU A CA 1
ATOM 1411 C C . LEU A 1 171 ? 4.076 9.083 -17.897 1.00 58.56 171 LEU A C 1
ATOM 1413 O O . LEU A 1 171 ? 3.863 7.960 -18.344 1.00 58.56 171 LEU A O 1
ATOM 1417 N N . SER A 1 172 ? 3.391 10.166 -18.268 1.00 60.75 172 SER A N 1
ATOM 1418 C CA . SER A 1 172 ? 2.344 10.119 -19.283 1.00 60.75 172 SER A CA 1
ATOM 1419 C C . SER A 1 172 ? 2.946 9.819 -20.653 1.00 60.75 172 SER A C 1
ATOM 1421 O O . SER A 1 172 ? 2.394 9.005 -21.385 1.00 60.75 172 SER A O 1
ATOM 1423 N N . GLU A 1 173 ? 4.081 10.439 -20.984 1.00 65.94 173 GLU A N 1
ATOM 1424 C CA . GLU A 1 173 ? 4.818 10.193 -22.227 1.00 65.94 173 GLU A CA 1
ATOM 1425 C C . GLU A 1 173 ? 5.402 8.775 -22.255 1.00 65.94 173 GLU A C 1
ATOM 1427 O O . GLU A 1 173 ? 5.180 8.049 -23.222 1.00 65.94 173 GLU A O 1
ATOM 1432 N N . ALA A 1 174 ? 6.054 8.320 -21.180 1.00 64.69 174 ALA A N 1
ATOM 1433 C CA . ALA A 1 174 ? 6.611 6.970 -21.121 1.00 64.69 174 ALA A CA 1
ATOM 1434 C C . ALA A 1 174 ? 5.516 5.887 -21.106 1.00 64.69 174 ALA A C 1
ATOM 1436 O O . ALA A 1 174 ? 5.696 4.809 -21.674 1.00 64.69 174 ALA A O 1
ATOM 1437 N N . PHE A 1 175 ? 4.357 6.164 -20.500 1.00 66.81 175 PHE A N 1
ATOM 1438 C CA . PHE A 1 175 ? 3.204 5.272 -20.580 1.00 66.81 175 PHE A CA 1
ATOM 1439 C C . PHE A 1 175 ? 2.656 5.193 -22.005 1.00 66.81 175 PHE A C 1
ATOM 1441 O O . PHE A 1 175 ? 2.374 4.095 -22.482 1.00 66.81 175 PHE A O 1
ATOM 1448 N N . GLN A 1 176 ? 2.571 6.322 -22.707 1.00 65.25 176 GLN A N 1
ATOM 1449 C CA . GLN A 1 176 ? 2.122 6.319 -24.092 1.00 65.25 176 GLN A CA 1
ATOM 1450 C C . GLN A 1 176 ? 3.104 5.589 -25.008 1.00 65.25 176 GLN A C 1
ATOM 1452 O O . GLN A 1 176 ? 2.686 4.750 -25.798 1.00 65.25 176 GLN A O 1
ATOM 1457 N N . GLU A 1 177 ? 4.408 5.767 -24.796 1.00 71.31 177 GLU A N 1
ATOM 1458 C CA . GLU A 1 177 ? 5.444 4.998 -25.486 1.00 71.31 177 GLU A CA 1
ATOM 1459 C C . GLU A 1 177 ? 5.336 3.488 -25.194 1.00 71.31 177 GLU A C 1
ATOM 1461 O O . GLU A 1 177 ? 5.544 2.650 -26.075 1.00 71.31 177 GLU A O 1
ATOM 1466 N N . TYR A 1 178 ? 4.994 3.110 -23.958 1.00 68.94 178 TYR A N 1
ATOM 1467 C CA . TYR A 1 178 ? 4.741 1.718 -23.589 1.00 68.94 178 TYR A CA 1
ATOM 1468 C C . TYR A 1 178 ? 3.515 1.141 -24.314 1.00 68.94 178 TYR A C 1
ATOM 1470 O O . TYR A 1 178 ? 3.582 0.018 -24.820 1.00 68.94 178 TYR A O 1
ATOM 1478 N N . LEU A 1 179 ? 2.418 1.900 -24.401 1.00 67.38 179 LEU A N 1
ATOM 1479 C CA . LEU A 1 179 ? 1.224 1.495 -25.143 1.00 67.38 179 LEU A CA 1
ATOM 1480 C C . LEU A 1 179 ? 1.510 1.347 -26.641 1.00 67.38 179 LEU A C 1
ATOM 1482 O O . LEU A 1 179 ? 1.185 0.308 -27.220 1.00 67.38 179 LEU A O 1
ATOM 1486 N N . ASP A 1 180 ? 2.213 2.308 -27.235 1.00 71.81 180 ASP A N 1
ATOM 1487 C CA . ASP A 1 180 ? 2.604 2.271 -28.644 1.00 71.81 180 ASP A CA 1
ATOM 1488 C C . ASP A 1 180 ? 3.492 1.047 -28.941 1.00 71.81 180 ASP A C 1
ATOM 1490 O O . ASP A 1 180 ? 3.322 0.368 -29.956 1.00 71.81 180 ASP A O 1
ATOM 1494 N N . LYS A 1 181 ? 4.415 0.687 -28.036 1.00 70.94 181 LYS A N 1
ATOM 1495 C CA . LYS A 1 181 ? 5.241 -0.534 -28.155 1.00 70.94 181 LYS A CA 1
ATOM 1496 C C . LYS A 1 181 ? 4.427 -1.827 -28.092 1.00 70.94 181 LYS A C 1
ATOM 1498 O O . LYS A 1 181 ? 4.837 -2.826 -28.691 1.00 70.94 181 LYS A O 1
ATOM 1503 N N . LEU A 1 182 ? 3.314 -1.844 -27.357 1.00 64.94 182 LEU A N 1
ATOM 1504 C CA . LEU A 1 182 ? 2.416 -3.000 -27.284 1.00 64.94 182 LEU A CA 1
ATOM 1505 C C . LEU A 1 182 ? 1.542 -3.134 -28.535 1.00 64.94 182 LEU A C 1
ATOM 1507 O O . LEU A 1 182 ? 1.259 -4.260 -28.951 1.00 64.94 182 LEU A O 1
ATOM 1511 N N . GLU A 1 183 ? 1.116 -2.019 -29.127 1.00 66.19 183 GLU A N 1
ATOM 1512 C CA . GLU A 1 183 ? 0.303 -2.011 -30.347 1.00 66.19 183 GLU A CA 1
ATOM 1513 C C . GLU A 1 183 ? 1.127 -2.340 -31.600 1.00 66.19 183 GLU A C 1
ATOM 1515 O O . GLU A 1 183 ? 0.652 -3.093 -32.447 1.00 66.19 183 GLU A O 1
ATOM 1520 N N . ASN A 1 184 ? 2.385 -1.889 -31.668 1.00 63.44 184 ASN A N 1
ATOM 1521 C CA . ASN A 1 184 ? 3.288 -2.126 -32.803 1.00 63.44 184 ASN A CA 1
ATOM 1522 C C . ASN A 1 184 ? 3.940 -3.528 -32.840 1.00 63.44 184 ASN A C 1
ATOM 1524 O O . ASN A 1 184 ? 4.585 -3.873 -33.825 1.00 63.44 184 ASN A O 1
ATOM 1528 N N . ASN A 1 185 ? 3.796 -4.344 -31.788 1.00 53.56 185 ASN A N 1
ATOM 1529 C CA . ASN A 1 185 ? 4.307 -5.728 -31.716 1.00 53.56 185 ASN A CA 1
ATOM 1530 C C . ASN A 1 185 ? 3.230 -6.795 -32.033 1.00 53.56 185 ASN A C 1
ATOM 1532 O O . ASN A 1 185 ? 3.337 -7.939 -31.575 1.00 53.56 185 ASN A O 1
ATOM 1536 N N . LYS A 1 186 ? 2.166 -6.427 -32.758 1.00 45.44 186 LYS A N 1
ATOM 1537 C CA . LYS A 1 186 ? 1.105 -7.337 -33.221 1.00 45.44 186 LYS A CA 1
ATOM 1538 C C . LYS A 1 186 ? 1.215 -7.662 -34.702 1.00 45.44 186 LYS A C 1
ATOM 1540 O O . LYS A 1 186 ? 1.577 -6.757 -35.478 1.00 45.44 186 LYS 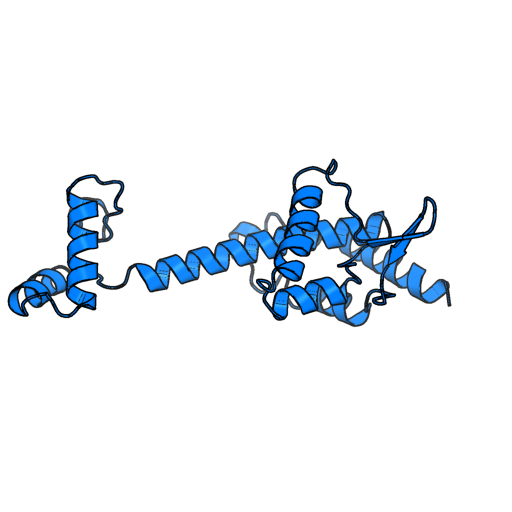A O 1
#

Sequence (186 aa):
FKNVHGDCNVPQSQGPLGKWVDKQRVNYKNEKLSQDRIDLLESIDFTWVLREQTVTELRWKFDEQWKIRFTELVHYLVVHGNCNVPQKFGSLGNWVKNQRQVYKDGGMSQFRIDYLESIGFVWKKKRVGNEWHPDKYSKPDPKAIARIISDDLLSSAPEGLKTGIKADRDLSEAFQEYLDKLENNK

Radius of gyration: 23.73 Å; chains: 1; bounding box: 43×46×70 Å

Foldseek 3Di:
DCVVPVAPQQDPVNDPSNVVLVVVLVCVVVVNDDPVVVVVCVVRVHDSDPPVVVVVVVVVVVVVVVVVLLVVQLVVCLVVVASCDDCVNPPSNVVLVVVLVCVVVVNDDPVSVVSCLLSLHASDWDDDDPDTDGDPSDDHNLVSVVCCVPPPDPPPDPPVCVVPDPVPVCSVVSSVVSVVVVVVVD

Organism: Thalassiosira oceanica (NCBI:txid159749)